Protein AF-A0AAE1TKN5-F1 (afdb_monomer)

pLDDT: mean 77.81, std 14.62, range [31.91, 96.12]

Solvent-accessible surface area (backbone atoms only — not comparable to full-atom values): 13753 Å² total; per-residue (Å²): 112,67,57,74,46,66,54,75,46,75,48,70,55,65,71,73,41,64,46,63,65,45,77,57,72,44,80,48,72,52,78,70,36,68,64,40,66,40,48,36,37,36,41,35,34,39,39,39,41,48,36,58,60,28,44,30,42,31,38,37,42,36,38,40,41,35,54,39,49,24,48,31,39,40,36,43,36,38,37,42,36,35,39,38,40,40,48,33,51,57,28,48,30,45,34,39,36,42,36,39,39,40,41,36,49,53,28,50,34,39,40,36,44,35,38,36,41,38,34,40,38,39,40,46,31,50,52,26,42,33,42,31,40,36,41,36,38,38,40,36,51,41,36,25,47,32,40,39,37,44,35,38,38,41,38,36,39,38,38,39,44,34,47,52,25,44,32,44,32,39,38,42,37,38,39,40,41,34,47,49,31,48,34,39,39,36,43,36,38,40,40,41,36,38,39,40,40,36,40,48,49,24,46,33,44,30,40,36,44,34,38,38,41,37,49,41,34,24,50,32,38,41,36,44,36,36,40,39,53,42,69,46,78,49,64,48,80,70,49,60,55,76,38,78,44,66,52,77,45,78,45,74,54,72,53,82,40,76,47,76,56,72,46,77,48,72,70,82,68,85,73,83,78,83,79,78,81,77,82,81,81,73,92,86,81,133

Nearest PDB structures (foldseek):
  4dn7-assembly1_B  TM=2.245E-01  e=4.021E-01  Methanosarcina mazei Go1
  5awg-assembly1_A  TM=1.982E-01  e=2.305E+00  Escherichia coli K-12
  3lyc-assembly2_C  TM=2.085E-01  e=8.762E+00  Parabacteroides distasonis ATCC 8503

Structure (mmCIF, N/CA/C/O backbone):
data_AF-A0AAE1TKN5-F1
#
_entry.id   AF-A0AAE1TKN5-F1
#
loop_
_atom_site.group_P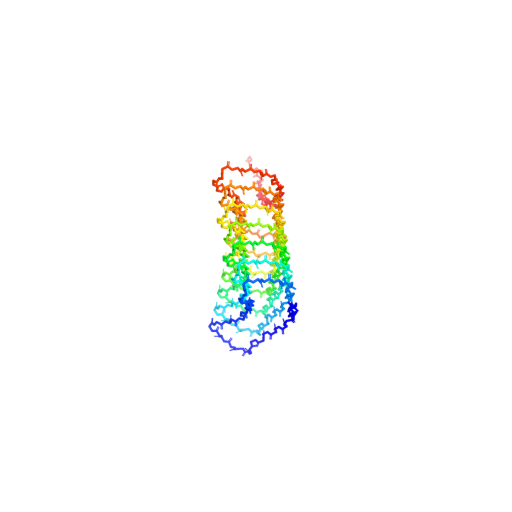DB
_atom_site.id
_atom_site.type_symbol
_atom_site.label_atom_id
_atom_site.label_alt_id
_atom_site.label_comp_id
_atom_site.label_asym_id
_atom_site.label_entity_id
_atom_site.label_seq_id
_atom_site.pdbx_PDB_ins_code
_atom_site.Cartn_x
_atom_site.Cartn_y
_atom_site.Cartn_z
_atom_site.occupancy
_atom_site.B_iso_or_equiv
_atom_site.auth_seq_id
_atom_site.auth_comp_id
_atom_site.auth_asym_id
_atom_site.auth_atom_id
_atom_site.pdbx_PDB_model_num
ATOM 1 N N . MET A 1 1 ? 21.734 -15.531 -7.668 1.00 51.94 1 MET A N 1
ATOM 2 C CA . MET A 1 1 ? 21.272 -16.264 -6.465 1.00 51.94 1 MET A CA 1
ATOM 3 C C . MET A 1 1 ? 19.954 -15.644 -6.029 1.00 51.94 1 MET A C 1
ATOM 5 O O . MET A 1 1 ? 19.894 -14.424 -5.942 1.00 51.94 1 MET A O 1
ATOM 9 N N . THR A 1 2 ? 18.907 -16.445 -5.833 1.00 58.97 2 THR A N 1
ATOM 10 C CA . THR A 1 2 ? 17.555 -15.964 -5.503 1.00 58.97 2 THR A CA 1
ATOM 11 C C . THR A 1 2 ? 17.264 -16.263 -4.036 1.00 58.97 2 THR A C 1
ATOM 13 O O . THR A 1 2 ? 17.016 -17.417 -3.694 1.00 58.97 2 THR A O 1
ATOM 16 N N . PRO A 1 3 ? 17.350 -15.270 -3.142 1.00 70.62 3 PRO A N 1
ATOM 17 C CA . PRO A 1 3 ? 16.982 -15.467 -1.751 1.00 70.62 3 PRO A CA 1
ATOM 18 C C . PRO A 1 3 ? 15.454 -15.526 -1.638 1.00 70.62 3 PRO A C 1
ATOM 20 O O . PRO A 1 3 ? 14.752 -14.622 -2.096 1.00 70.62 3 PRO A O 1
ATOM 23 N N . PHE A 1 4 ? 14.957 -16.600 -1.030 1.00 79.88 4 PHE A N 1
ATOM 24 C CA . PHE A 1 4 ? 13.544 -16.837 -0.743 1.00 79.88 4 PHE A CA 1
ATOM 25 C C . PHE A 1 4 ? 13.356 -16.836 0.777 1.00 79.88 4 PHE A C 1
ATOM 27 O O . PHE A 1 4 ? 13.974 -17.647 1.467 1.00 79.88 4 PHE A O 1
ATOM 34 N N . LEU A 1 5 ? 12.551 -15.915 1.317 1.00 79.44 5 LEU A N 1
ATOM 35 C CA . LEU A 1 5 ? 12.300 -15.812 2.760 1.00 79.44 5 LEU A CA 1
ATOM 36 C C . LEU A 1 5 ? 10.814 -15.590 3.047 1.00 79.44 5 LEU A C 1
ATOM 38 O O . LEU A 1 5 ? 10.224 -14.587 2.651 1.00 79.44 5 LEU A O 1
ATOM 42 N N . THR A 1 6 ? 10.226 -16.484 3.835 1.00 81.06 6 THR A N 1
ATOM 43 C CA . THR A 1 6 ? 8.814 -16.416 4.243 1.00 81.06 6 THR A CA 1
ATOM 44 C C . THR A 1 6 ? 8.669 -16.511 5.767 1.00 81.06 6 THR A C 1
ATOM 46 O O . THR A 1 6 ? 7.980 -17.404 6.268 1.00 81.06 6 THR A O 1
ATOM 49 N N . PRO A 1 7 ? 9.364 -15.671 6.558 1.00 78.19 7 PRO A N 1
ATOM 50 C CA . PRO A 1 7 ? 9.341 -15.832 8.001 1.00 78.19 7 PRO A CA 1
ATOM 51 C C . PRO A 1 7 ? 7.960 -15.477 8.550 1.00 78.19 7 PRO A C 1
ATOM 53 O O . PRO A 1 7 ? 7.383 -14.442 8.218 1.00 78.19 7 PRO A O 1
ATOM 56 N N . HIS A 1 8 ? 7.437 -16.344 9.413 1.00 77.25 8 HIS A N 1
ATOM 57 C CA . HIS A 1 8 ? 6.171 -16.129 10.096 1.00 77.25 8 HIS A CA 1
ATOM 58 C C . HIS A 1 8 ? 6.438 -15.828 11.571 1.00 77.25 8 HIS A C 1
ATOM 60 O O . HIS A 1 8 ? 6.833 -16.700 12.344 1.00 77.25 8 HIS A O 1
ATOM 66 N N . HIS A 1 9 ? 6.205 -14.587 11.979 1.00 72.62 9 HIS A N 1
ATOM 67 C CA . HIS A 1 9 ? 6.368 -14.151 13.358 1.00 72.62 9 HIS A CA 1
ATOM 68 C C . HIS A 1 9 ? 5.001 -13.929 13.991 1.00 72.62 9 HIS A C 1
ATOM 70 O O . HIS A 1 9 ? 4.246 -13.045 13.591 1.00 72.62 9 HIS A O 1
ATOM 76 N N . THR A 1 10 ? 4.689 -14.712 15.021 1.00 74.00 10 THR A N 1
ATOM 77 C CA . THR A 1 10 ? 3.555 -14.428 15.904 1.00 74.00 10 THR A CA 1
ATOM 78 C C . THR A 1 10 ? 4.086 -13.900 17.219 1.00 74.00 10 THR A C 1
ATOM 80 O O . THR A 1 10 ? 4.818 -14.596 17.919 1.00 74.00 10 THR A O 1
ATOM 83 N N . TYR A 1 11 ? 3.730 -12.665 17.553 1.00 68.31 11 TYR A N 1
ATOM 84 C CA . TYR A 1 11 ? 4.076 -12.082 18.838 1.00 68.31 11 TYR A CA 1
ATOM 85 C C . TYR A 1 11 ? 2.867 -12.137 19.765 1.00 68.31 11 TYR A C 1
ATOM 87 O O . TYR A 1 11 ? 1.839 -11.510 19.497 1.00 68.31 11 TYR A O 1
ATOM 95 N N . ASN A 1 12 ? 3.024 -12.871 20.864 1.00 69.75 12 ASN A N 1
ATOM 96 C CA . ASN A 1 12 ? 2.055 -12.954 21.945 1.00 69.75 12 ASN A CA 1
ATOM 97 C C . ASN A 1 12 ? 2.631 -12.206 23.152 1.00 69.75 12 ASN A C 1
ATOM 99 O O . ASN A 1 12 ? 3.625 -12.641 23.734 1.00 69.75 12 ASN A O 1
ATOM 103 N N . THR A 1 13 ? 2.034 -11.080 23.544 1.00 62.81 13 THR A N 1
ATOM 104 C CA . THR A 1 13 ? 2.409 -10.445 24.815 1.00 62.81 13 THR A CA 1
ATOM 105 C C . THR A 1 13 ? 1.966 -11.332 25.986 1.00 62.81 13 THR A C 1
ATOM 107 O O . THR A 1 13 ? 0.899 -11.946 25.912 1.00 62.81 13 THR A O 1
ATOM 110 N N . PRO A 1 14 ? 2.715 -11.386 27.100 1.00 61.97 14 PRO A N 1
ATOM 111 C CA . PRO A 1 14 ? 2.233 -12.030 28.316 1.00 61.97 14 PRO A CA 1
ATOM 112 C C . PRO A 1 14 ? 1.056 -11.246 28.911 1.00 61.97 14 PRO A C 1
ATOM 114 O O . PRO A 1 14 ? 1.014 -10.010 28.848 1.00 61.97 14 PRO A O 1
ATOM 117 N N . LYS A 1 15 ? 0.088 -11.957 29.497 1.00 63.12 15 LYS A N 1
ATOM 118 C CA . LYS A 1 15 ? -1.103 -11.354 30.117 1.00 63.12 15 LYS A CA 1
ATOM 119 C C . LYS A 1 15 ? -0.695 -10.360 31.212 1.00 63.12 15 LYS A C 1
ATOM 121 O O . LYS A 1 15 ? 0.258 -10.606 31.942 1.00 63.12 15 LYS A O 1
ATOM 126 N N . ASN A 1 16 ? -1.432 -9.253 31.337 1.00 62.62 16 ASN A N 1
ATOM 127 C CA . ASN A 1 16 ? -1.215 -8.208 32.351 1.00 62.62 16 ASN A CA 1
ATOM 128 C C . ASN A 1 16 ? 0.146 -7.490 32.277 1.00 62.62 16 ASN A C 1
ATOM 130 O O . ASN A 1 16 ? 0.571 -6.864 33.245 1.00 62.62 16 ASN A O 1
ATOM 134 N N . THR A 1 17 ? 0.828 -7.533 31.133 1.00 64.81 17 THR A N 1
ATOM 135 C CA . THR A 1 17 ? 2.015 -6.702 30.907 1.00 64.81 17 THR A CA 1
ATOM 136 C C . THR A 1 17 ? 1.618 -5.348 30.324 1.00 64.81 17 THR A C 1
ATOM 138 O O . THR A 1 17 ? 0.713 -5.259 29.496 1.00 64.81 17 THR A O 1
ATOM 141 N N . ASN A 1 18 ? 2.314 -4.286 30.737 1.00 70.88 18 ASN A N 1
ATOM 142 C CA . ASN A 1 18 ? 2.185 -2.938 30.171 1.00 70.88 18 ASN A CA 1
ATOM 143 C C . ASN A 1 18 ? 3.527 -2.486 29.573 1.00 70.88 18 ASN A C 1
ATOM 145 O O . ASN A 1 18 ? 4.152 -1.553 30.089 1.00 70.88 18 ASN A O 1
ATOM 149 N N . PRO A 1 19 ? 4.020 -3.156 28.513 1.00 72.19 19 PRO A N 1
ATOM 150 C CA . PRO A 1 19 ? 5.281 -2.772 27.900 1.00 72.19 19 PRO A CA 1
ATOM 151 C C . PRO A 1 19 ? 5.173 -1.350 27.348 1.00 72.19 19 PRO A C 1
ATOM 153 O O . PRO A 1 19 ? 4.195 -0.986 26.702 1.00 72.19 19 PRO A O 1
ATOM 156 N N . LYS A 1 20 ? 6.183 -0.508 27.575 1.00 81.81 20 LYS A N 1
ATOM 157 C CA . LYS A 1 20 ? 6.176 0.844 26.992 1.00 81.81 20 LYS A CA 1
ATOM 158 C C . LYS A 1 20 ? 6.191 0.772 25.458 1.00 81.81 20 LYS A C 1
ATOM 160 O O . LYS A 1 20 ? 5.461 1.520 24.811 1.00 81.81 20 LYS A O 1
ATOM 165 N N . HIS A 1 21 ? 6.965 -0.153 24.896 1.00 81.12 21 HIS A N 1
ATOM 166 C CA . HIS A 1 21 ? 7.155 -0.311 23.458 1.00 81.12 21 HIS A CA 1
ATOM 167 C C . HIS A 1 21 ? 7.130 -1.779 23.069 1.00 81.12 21 HIS A C 1
ATOM 169 O O . HIS A 1 21 ? 7.599 -2.635 23.816 1.00 81.12 21 HIS A O 1
ATOM 175 N N . ILE A 1 22 ? 6.617 -2.038 21.877 1.00 78.62 22 ILE A N 1
ATOM 176 C CA . ILE A 1 22 ? 6.673 -3.334 21.219 1.00 78.62 22 ILE A CA 1
ATOM 177 C C . ILE A 1 22 ? 7.168 -3.072 19.811 1.00 78.62 22 ILE A C 1
ATOM 179 O O . ILE A 1 22 ? 6.518 -2.347 19.061 1.00 78.62 22 ILE A O 1
ATOM 183 N N . ASN A 1 23 ? 8.317 -3.645 19.474 1.00 83.00 23 ASN A N 1
ATOM 184 C CA . ASN A 1 23 ? 8.978 -3.432 18.198 1.00 83.00 23 ASN A CA 1
ATOM 185 C C . ASN A 1 23 ? 9.255 -4.789 17.549 1.00 83.00 23 ASN A C 1
ATOM 187 O O . ASN A 1 23 ? 9.955 -5.610 18.137 1.00 83.00 23 ASN A O 1
ATOM 191 N N . THR A 1 24 ? 8.730 -5.013 16.348 1.00 81.62 24 THR A N 1
ATOM 192 C CA . THR A 1 24 ? 9.017 -6.217 15.549 1.00 81.62 24 THR A CA 1
ATOM 193 C C . THR A 1 24 ? 9.392 -5.803 14.124 1.00 81.62 24 THR A C 1
ATOM 195 O O . THR A 1 24 ? 8.557 -5.900 13.220 1.00 81.62 24 THR A O 1
ATOM 198 N N . PRO A 1 25 ? 10.597 -5.238 13.928 1.00 84.81 25 PRO A N 1
ATOM 199 C CA . PRO A 1 25 ? 11.065 -4.836 12.612 1.00 84.81 25 PRO A CA 1
ATOM 200 C C . PRO A 1 25 ? 11.402 -6.054 11.748 1.00 84.81 25 PRO A C 1
ATOM 202 O O . PRO A 1 25 ? 11.939 -7.043 12.244 1.00 84.81 25 PRO A O 1
ATOM 205 N N . PHE A 1 26 ? 11.147 -5.941 10.450 1.00 86.62 26 PHE A N 1
ATOM 206 C CA . PHE A 1 26 ? 11.745 -6.792 9.432 1.00 86.62 26 PHE A CA 1
ATOM 207 C C . PHE A 1 26 ? 12.692 -5.941 8.588 1.0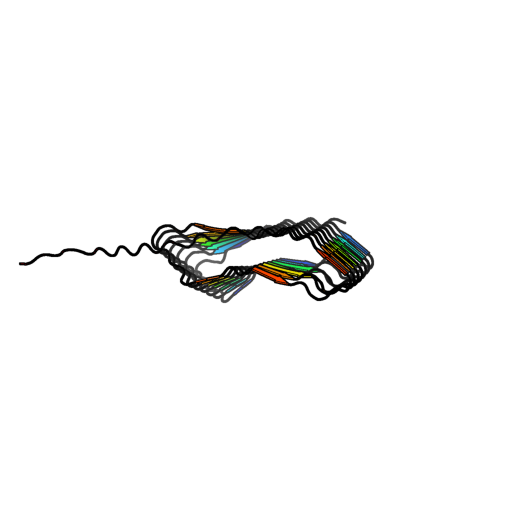0 86.62 26 PHE A C 1
ATOM 209 O O . PHE A 1 26 ? 12.278 -4.916 8.046 1.00 86.62 26 PHE A O 1
ATOM 216 N N . LEU A 1 27 ? 13.954 -6.356 8.496 1.00 88.69 27 LEU A N 1
ATOM 217 C CA . LEU A 1 27 ? 14.977 -5.701 7.689 1.00 88.69 27 LEU A CA 1
ATOM 218 C C . LEU A 1 27 ? 15.592 -6.723 6.743 1.00 88.69 27 LEU A C 1
ATOM 220 O O . LEU A 1 27 ? 16.063 -7.770 7.185 1.00 88.69 27 LEU A O 1
ATOM 224 N N . TYR A 1 28 ? 15.632 -6.382 5.462 1.00 85.94 28 TYR A N 1
ATOM 225 C CA . TYR A 1 28 ? 16.376 -7.137 4.474 1.00 85.94 28 TYR A CA 1
ATOM 226 C C . TYR A 1 28 ? 17.256 -6.209 3.641 1.00 85.94 28 TYR A C 1
ATOM 228 O O . TYR A 1 28 ? 16.769 -5.280 2.994 1.00 85.94 28 TYR A O 1
ATOM 236 N N . THR A 1 29 ? 18.556 -6.486 3.652 1.00 82.69 29 THR A N 1
ATOM 237 C CA . THR A 1 29 ? 19.558 -5.793 2.847 1.00 82.69 29 THR A CA 1
ATOM 238 C C . THR A 1 29 ? 20.298 -6.808 1.992 1.00 82.69 29 THR A C 1
ATOM 240 O O . THR A 1 29 ? 20.739 -7.858 2.460 1.00 82.69 29 THR A O 1
ATOM 243 N N . THR A 1 30 ? 20.422 -6.514 0.706 1.00 78.44 30 THR A N 1
ATOM 244 C CA . THR A 1 30 ? 21.228 -7.330 -0.206 1.00 78.44 30 THR A CA 1
ATOM 245 C C . THR A 1 30 ? 22.695 -6.900 -0.154 1.00 78.44 30 THR A C 1
ATOM 247 O O . THR A 1 30 ? 22.961 -5.703 -0.025 1.00 78.44 30 THR A O 1
ATOM 250 N N . PRO A 1 31 ? 23.652 -7.828 -0.307 1.00 74.06 31 PRO A N 1
ATOM 251 C CA . PRO A 1 31 ? 25.073 -7.499 -0.303 1.00 74.06 31 PRO A CA 1
ATOM 252 C C . PRO A 1 31 ? 25.480 -6.641 -1.509 1.00 74.06 31 PRO A C 1
ATOM 254 O O . PRO A 1 31 ? 24.993 -6.834 -2.625 1.00 74.06 31 PRO A O 1
ATOM 257 N N . THR A 1 32 ? 26.405 -5.712 -1.268 1.00 77.19 32 THR A N 1
ATOM 258 C CA . THR A 1 32 ? 27.035 -4.843 -2.271 1.00 77.19 32 THR A CA 1
ATOM 259 C C . THR A 1 32 ? 27.859 -5.664 -3.262 1.00 77.19 32 THR A C 1
ATOM 261 O O . THR A 1 32 ? 28.642 -6.522 -2.863 1.00 77.19 32 THR A O 1
ATOM 264 N N . SER A 1 33 ? 27.709 -5.380 -4.554 1.00 78.56 33 SER A N 1
ATOM 265 C CA . SER A 1 33 ? 28.493 -5.986 -5.636 1.00 78.56 33 SER A CA 1
ATOM 266 C C . SER A 1 33 ? 28.648 -4.969 -6.770 1.00 78.56 33 SER A C 1
ATOM 268 O O . SER A 1 33 ? 27.720 -4.192 -6.982 1.00 78.56 33 SER A O 1
ATOM 270 N N . PRO A 1 34 ? 29.750 -4.957 -7.544 1.00 78.06 34 PRO A N 1
ATOM 271 C CA . PRO A 1 34 ? 29.880 -4.099 -8.728 1.00 78.06 34 PRO A CA 1
ATOM 272 C C . PRO A 1 34 ? 28.770 -4.332 -9.760 1.00 78.06 34 PRO A C 1
ATOM 274 O O . PRO A 1 34 ? 28.318 -3.388 -10.407 1.00 78.06 34 PRO A O 1
ATOM 277 N N . HIS A 1 35 ? 28.290 -5.575 -9.843 1.00 83.88 35 HIS A N 1
ATOM 278 C CA . HIS A 1 35 ? 27.133 -5.962 -10.637 1.00 83.88 35 HIS A CA 1
ATOM 279 C C . HIS A 1 35 ? 26.193 -6.809 -9.788 1.00 83.88 35 HIS A C 1
ATOM 281 O O . HIS A 1 35 ? 26.585 -7.855 -9.258 1.00 83.88 35 HIS A O 1
ATOM 287 N N . THR A 1 36 ? 24.946 -6.375 -9.672 1.00 83.25 36 THR A N 1
ATOM 288 C CA . THR A 1 36 ? 23.925 -7.101 -8.924 1.00 83.25 36 THR A CA 1
ATOM 289 C C . THR A 1 36 ? 22.860 -7.612 -9.874 1.00 83.25 36 THR A C 1
ATOM 291 O O . THR A 1 36 ? 22.166 -6.832 -10.516 1.00 83.25 36 THR A O 1
ATOM 294 N N . TYR A 1 37 ? 22.686 -8.932 -9.878 1.00 86.50 37 TYR A N 1
ATOM 295 C CA . TYR A 1 37 ? 21.591 -9.623 -10.549 1.00 86.50 37 TYR A CA 1
ATOM 296 C C . TYR A 1 37 ? 20.824 -10.432 -9.507 1.00 86.50 37 TYR A C 1
ATOM 298 O O . TYR A 1 37 ? 21.365 -11.392 -8.943 1.00 86.50 37 TYR A O 1
ATOM 306 N N . MET A 1 38 ? 19.592 -10.030 -9.189 1.00 83.25 38 MET A N 1
ATOM 307 C CA . MET A 1 38 ? 18.844 -10.684 -8.112 1.00 83.25 38 MET A CA 1
ATOM 308 C C . MET A 1 38 ? 17.328 -10.604 -8.277 1.00 83.25 38 MET A C 1
ATOM 310 O O . MET A 1 38 ? 16.770 -9.572 -8.633 1.00 83.25 38 MET A O 1
ATOM 314 N N . THR A 1 39 ? 16.647 -11.682 -7.908 1.00 87.56 39 THR A N 1
ATOM 315 C CA . THR A 1 39 ? 15.184 -11.795 -7.946 1.00 87.56 39 THR A CA 1
ATOM 316 C C . THR A 1 39 ? 14.633 -12.195 -6.571 1.00 87.56 39 THR A C 1
ATOM 318 O O . THR A 1 39 ? 14.086 -13.280 -6.408 1.00 87.56 39 THR A O 1
ATOM 321 N N . PRO A 1 40 ? 14.852 -11.383 -5.521 1.00 86.38 40 PRO A N 1
ATOM 322 C CA . PRO A 1 40 ? 14.535 -11.783 -4.154 1.00 86.38 40 PRO A CA 1
ATOM 323 C C . PRO A 1 40 ? 13.025 -11.921 -3.960 1.00 86.38 40 PRO A C 1
ATOM 325 O O . PRO A 1 40 ? 12.263 -11.074 -4.421 1.00 86.38 40 PRO A O 1
ATOM 328 N N . PHE A 1 41 ? 12.611 -12.955 -3.234 1.00 88.88 41 PHE A N 1
ATOM 329 C CA . PHE A 1 41 ? 11.209 -13.244 -2.944 1.00 88.88 41 PHE A CA 1
ATOM 330 C C . PHE A 1 41 ? 10.993 -13.244 -1.430 1.00 88.88 41 PHE A C 1
ATOM 332 O O . PHE A 1 41 ? 11.483 -14.139 -0.736 1.00 88.88 41 PHE A O 1
ATOM 339 N N . LEU A 1 42 ? 10.297 -12.231 -0.904 1.00 86.88 42 LEU A N 1
ATOM 340 C CA . LEU A 1 42 ? 10.070 -12.069 0.535 1.00 86.88 42 LEU A CA 1
ATOM 341 C C . LEU A 1 42 ? 8.579 -11.948 0.854 1.00 86.88 42 LEU A C 1
ATOM 343 O O . LEU A 1 42 ? 7.914 -11.012 0.411 1.00 86.88 42 LEU A O 1
ATOM 347 N N . THR A 1 43 ? 8.066 -12.832 1.706 1.00 88.56 43 THR A N 1
ATOM 348 C CA . THR A 1 43 ? 6.657 -12.803 2.141 1.00 88.56 43 THR A CA 1
ATOM 349 C C . THR A 1 43 ? 6.549 -12.921 3.663 1.00 88.56 43 THR A C 1
ATOM 351 O O . THR A 1 43 ? 5.931 -13.862 4.175 1.00 88.56 43 THR A O 1
ATOM 354 N N . PRO A 1 44 ? 7.202 -12.037 4.442 1.00 84.81 44 PRO A N 1
ATOM 355 C CA . PRO A 1 44 ? 7.138 -12.156 5.885 1.00 84.81 44 PRO A CA 1
ATOM 356 C C . PRO A 1 44 ? 5.718 -11.887 6.370 1.00 84.81 44 PRO A C 1
ATOM 358 O O . PRO A 1 44 ? 5.048 -10.952 5.926 1.00 84.81 44 PRO A O 1
ATOM 361 N N . HIS A 1 45 ? 5.271 -12.706 7.309 1.00 83.50 45 HIS A N 1
ATOM 362 C CA . HIS A 1 45 ? 3.964 -12.569 7.919 1.00 83.50 45 HIS A CA 1
ATOM 363 C C . HIS A 1 45 ? 4.136 -12.276 9.404 1.00 83.50 45 HIS A C 1
ATOM 365 O O . HIS A 1 45 ? 4.733 -13.057 10.144 1.00 83.50 45 HIS A O 1
ATOM 371 N N . HIS A 1 46 ? 3.603 -11.146 9.850 1.00 78.56 46 HIS A N 1
ATOM 372 C CA . HIS A 1 46 ? 3.634 -10.739 11.244 1.00 78.56 46 HIS A CA 1
ATOM 373 C C . HIS A 1 46 ? 2.216 -10.683 11.793 1.00 78.56 46 HIS A C 1
ATOM 375 O O . HIS A 1 46 ? 1.415 -9.832 11.404 1.00 78.56 46 HIS A O 1
ATOM 381 N N . THR A 1 47 ? 1.929 -11.558 12.750 1.00 79.38 47 THR A N 1
ATOM 382 C CA . THR A 1 47 ? 0.695 -11.511 13.531 1.00 79.38 47 THR A CA 1
ATOM 383 C C . THR A 1 47 ? 1.015 -10.996 14.916 1.00 79.38 47 THR A C 1
ATOM 385 O O . THR A 1 47 ? 1.822 -11.575 15.645 1.00 79.38 47 THR A O 1
ATOM 388 N N . TYR A 1 48 ? 0.353 -9.917 15.305 1.00 73.06 48 TYR A N 1
ATOM 389 C CA . TYR A 1 48 ? 0.421 -9.421 16.664 1.00 73.06 48 TYR A CA 1
ATOM 390 C C . TYR A 1 48 ? -0.870 -9.750 17.401 1.00 73.06 48 TYR A C 1
ATOM 392 O O . TYR A 1 48 ? -1.934 -9.236 17.048 1.00 73.06 48 TYR A O 1
ATOM 400 N N . ASN A 1 49 ? -0.751 -10.565 18.448 1.00 72.94 49 ASN A N 1
ATOM 401 C CA . ASN A 1 49 ? -1.845 -10.891 19.347 1.00 72.94 49 ASN A CA 1
ATOM 402 C C . ASN A 1 49 ? -1.553 -10.284 20.716 1.00 72.94 49 ASN A C 1
ATOM 404 O O . ASN A 1 49 ? -0.594 -10.650 21.400 1.00 72.94 49 ASN A O 1
ATOM 408 N N . THR A 1 50 ? -2.410 -9.361 21.140 1.00 63.97 50 THR A N 1
ATOM 409 C CA . THR A 1 50 ? -2.374 -8.874 22.521 1.00 63.97 50 THR A CA 1
ATOM 410 C C . THR A 1 50 ? -3.277 -9.719 23.408 1.00 63.97 50 THR A C 1
ATOM 412 O O . THR A 1 50 ? -4.375 -10.076 22.984 1.00 63.97 50 THR A O 1
ATOM 415 N N . PRO A 1 51 ? -2.882 -10.028 24.653 1.00 63.00 51 PRO A N 1
ATOM 416 C CA . PRO A 1 51 ? -3.792 -10.551 25.652 1.00 63.00 51 PRO A CA 1
ATOM 417 C C . PRO A 1 51 ? -4.602 -9.405 26.266 1.00 63.00 51 PRO A C 1
ATOM 419 O O . PRO A 1 51 ? -4.202 -8.235 26.271 1.00 63.00 51 PRO A O 1
ATOM 422 N N . LYS A 1 52 ? -5.788 -9.750 26.770 1.00 64.25 52 LYS A N 1
ATOM 423 C CA . LYS A 1 52 ? -6.712 -8.805 27.407 1.00 64.25 52 LYS A CA 1
ATOM 424 C C . LYS A 1 52 ? -5.983 -7.981 28.481 1.00 64.25 52 LYS A C 1
ATOM 426 O O . LYS A 1 52 ? -5.214 -8.542 29.258 1.00 64.25 52 LYS A O 1
ATOM 431 N N . ASN A 1 53 ? -6.290 -6.684 28.554 1.00 64.06 53 ASN A N 1
ATOM 432 C CA . ASN A 1 53 ? -5.746 -5.726 29.530 1.00 64.06 53 ASN A CA 1
ATOM 433 C C . ASN A 1 53 ? -4.249 -5.380 29.384 1.00 64.06 53 ASN A C 1
ATOM 435 O O . ASN A 1 53 ? -3.665 -4.829 30.314 1.00 64.06 53 ASN A O 1
ATOM 439 N N . THR A 1 54 ? -3.626 -5.640 28.234 1.00 65.25 54 THR A N 1
ATOM 440 C CA . THR A 1 54 ? -2.297 -5.093 27.918 1.00 65.25 54 THR A CA 1
ATOM 441 C C . THR A 1 54 ? -2.441 -3.741 27.228 1.00 65.25 54 THR A C 1
ATOM 443 O O . THR A 1 54 ? -3.162 -3.635 26.238 1.00 65.25 54 THR A O 1
ATOM 446 N N . ASN A 1 55 ? -1.760 -2.709 27.741 1.00 70.62 55 ASN A N 1
ATOM 447 C CA . ASN A 1 55 ? -1.805 -1.341 27.206 1.00 70.62 55 ASN A CA 1
ATOM 448 C C . ASN A 1 55 ? -0.409 -0.852 26.792 1.00 70.62 55 ASN A C 1
ATOM 450 O O . ASN A 1 55 ? 0.195 -0.033 27.495 1.00 70.62 55 ASN A O 1
ATOM 454 N N . PRO A 1 56 ? 0.130 -1.331 25.658 1.00 74.50 56 PRO A N 1
ATOM 455 C CA . PRO A 1 56 ? 1.411 -0.848 25.184 1.00 74.50 56 PRO A CA 1
ATOM 456 C C . PRO A 1 56 ? 1.309 0.619 24.782 1.00 74.50 56 PRO A C 1
ATOM 458 O O . PRO A 1 56 ? 0.353 1.004 24.119 1.00 74.50 56 PRO A O 1
ATOM 461 N N . LYS A 1 57 ? 2.278 1.473 25.131 1.00 82.31 57 LYS A N 1
ATOM 462 C CA . LYS A 1 57 ? 2.208 2.869 24.653 1.00 82.31 57 LYS A CA 1
ATOM 463 C C . LYS A 1 57 ? 2.421 2.923 23.137 1.00 82.31 57 LYS A C 1
ATOM 465 O O . LYS A 1 57 ? 1.706 3.662 22.461 1.00 82.31 57 LYS A O 1
ATOM 470 N N . HIS A 1 58 ? 3.352 2.126 22.615 1.00 82.69 58 HIS A N 1
ATOM 471 C CA . HIS A 1 58 ? 3.710 2.114 21.198 1.00 82.69 58 HIS A CA 1
ATOM 472 C C . HIS A 1 58 ? 3.867 0.695 20.669 1.00 82.69 58 HIS A C 1
ATOM 474 O O . HIS A 1 58 ? 4.451 -0.159 21.338 1.00 82.69 58 HIS A O 1
ATOM 480 N N . ILE A 1 59 ? 3.397 0.484 19.447 1.00 81.88 59 ILE A N 1
ATOM 481 C CA . ILE A 1 59 ? 3.594 -0.747 18.688 1.00 81.88 59 ILE A CA 1
ATOM 482 C C . ILE A 1 59 ? 4.157 -0.352 17.332 1.00 81.88 59 ILE A C 1
ATOM 484 O O . ILE A 1 59 ? 3.512 0.405 16.610 1.00 81.88 59 ILE A O 1
ATOM 488 N N . ASN A 1 60 ? 5.350 -0.840 17.004 1.00 85.38 60 ASN A N 1
ATOM 489 C CA . ASN A 1 60 ? 6.038 -0.533 15.759 1.00 85.38 60 ASN A CA 1
ATOM 490 C C . ASN A 1 60 ? 6.432 -1.827 15.039 1.00 85.38 60 ASN A C 1
ATOM 492 O O . ASN A 1 60 ? 7.221 -2.614 15.560 1.00 85.38 60 ASN A O 1
ATOM 496 N N . THR A 1 61 ? 5.924 -2.041 13.829 1.00 84.75 61 THR A N 1
ATOM 497 C CA . THR A 1 61 ? 6.278 -3.217 13.014 1.00 84.75 61 THR A CA 1
ATOM 498 C C . THR A 1 61 ? 6.724 -2.774 11.617 1.00 84.75 61 THR A C 1
ATOM 500 O O . THR A 1 61 ? 5.979 -2.948 10.652 1.00 84.75 61 THR A O 1
ATOM 503 N N . PRO A 1 62 ? 7.881 -2.096 11.501 1.00 88.50 62 PRO A N 1
ATOM 504 C CA . PRO A 1 62 ? 8.369 -1.620 10.216 1.00 88.50 62 PRO A CA 1
ATOM 505 C C . PRO A 1 62 ? 8.833 -2.787 9.338 1.00 88.50 62 PRO A C 1
ATOM 507 O O . PRO A 1 62 ? 9.468 -3.718 9.832 1.00 88.50 62 PRO A O 1
ATOM 510 N N . PHE A 1 63 ? 8.570 -2.695 8.040 1.00 90.69 63 PHE A N 1
ATOM 511 C CA . PHE A 1 63 ? 9.227 -3.499 7.016 1.00 90.69 63 PHE A CA 1
ATOM 512 C C . PHE A 1 63 ? 10.176 -2.591 6.233 1.00 90.69 63 PHE A C 1
ATOM 514 O O . PHE A 1 63 ? 9.744 -1.573 5.692 1.00 90.69 63 PHE A O 1
ATOM 521 N N . LEU A 1 64 ? 11.456 -2.954 6.181 1.00 91.62 64 LEU A N 1
ATOM 522 C CA . LEU A 1 64 ? 12.486 -2.244 5.434 1.00 91.62 64 LEU A CA 1
ATOM 523 C C . LEU A 1 64 ? 13.194 -3.204 4.480 1.00 91.62 64 LEU A C 1
ATOM 525 O O . LEU A 1 64 ? 13.759 -4.215 4.898 1.00 91.62 64 LEU A O 1
ATOM 529 N N . TYR A 1 65 ? 13.184 -2.847 3.202 1.00 89.62 65 TYR A N 1
ATOM 530 C CA . TYR A 1 65 ? 13.966 -3.497 2.169 1.00 89.62 65 TYR A CA 1
ATOM 531 C C . TYR A 1 65 ? 14.881 -2.479 1.487 1.00 89.62 65 TYR A C 1
ATOM 533 O O . TYR A 1 65 ? 14.402 -1.474 0.957 1.00 89.62 65 TYR A O 1
ATOM 541 N N . THR A 1 66 ? 16.179 -2.777 1.460 1.00 87.88 66 THR A N 1
ATOM 542 C CA . THR A 1 66 ? 17.184 -1.952 0.781 1.00 87.88 66 THR A CA 1
ATOM 543 C C . THR A 1 66 ? 17.941 -2.803 -0.235 1.00 87.88 66 THR A C 1
ATOM 545 O O . THR A 1 66 ? 18.536 -3.823 0.128 1.00 87.88 66 THR A O 1
ATOM 548 N N . THR A 1 67 ? 17.927 -2.398 -1.507 1.00 82.38 67 THR A N 1
ATOM 549 C CA . THR A 1 67 ? 18.773 -3.025 -2.541 1.00 82.38 67 THR A CA 1
ATOM 550 C C . THR A 1 67 ? 20.248 -2.643 -2.324 1.00 82.38 67 THR A C 1
ATOM 552 O O . THR A 1 67 ? 20.547 -1.762 -1.513 1.00 82.38 67 THR A O 1
ATOM 555 N N . PRO A 1 68 ? 21.211 -3.254 -3.032 1.00 76.44 68 PRO A N 1
ATOM 556 C CA . PRO A 1 68 ? 22.609 -2.955 -2.804 1.00 76.44 68 PRO A CA 1
ATOM 557 C C . PRO A 1 68 ? 23.016 -1.711 -3.581 1.00 76.44 68 PRO A C 1
ATOM 559 O O . PRO A 1 68 ? 22.441 -1.389 -4.621 1.00 76.44 68 PRO A O 1
ATOM 562 N N . THR A 1 69 ? 24.073 -1.056 -3.115 1.00 80.62 69 THR A N 1
ATOM 563 C CA . THR A 1 69 ? 24.828 -0.132 -3.962 1.00 80.62 69 THR A CA 1
ATOM 564 C C . THR A 1 69 ? 25.606 -0.961 -4.980 1.00 80.62 69 THR A C 1
ATOM 566 O O . THR A 1 69 ? 26.261 -1.940 -4.623 1.00 80.62 69 THR A O 1
ATOM 569 N N . SER A 1 70 ? 25.517 -0.606 -6.257 1.00 83.31 70 SER A N 1
ATOM 570 C CA . SER A 1 70 ? 26.170 -1.340 -7.342 1.00 83.31 70 SER A CA 1
ATOM 571 C C . SER A 1 70 ? 26.437 -0.415 -8.520 1.00 83.31 70 SER A C 1
ATOM 573 O O . SER A 1 70 ? 25.760 0.600 -8.665 1.00 83.31 70 SER A O 1
ATOM 575 N N . HIS A 1 71 ? 27.382 -0.748 -9.395 1.00 84.19 71 HIS A N 1
ATOM 576 C CA . HIS A 1 71 ? 27.543 0.004 -10.639 1.00 84.19 71 HIS A CA 1
ATOM 577 C C . HIS A 1 71 ? 26.408 -0.317 -11.619 1.00 84.19 71 HIS A C 1
ATOM 579 O O . HIS A 1 71 ? 25.856 0.595 -12.235 1.00 84.19 71 HIS A O 1
ATOM 585 N N . HIS A 1 72 ? 25.990 -1.587 -11.667 1.00 87.94 72 HIS A N 1
ATOM 586 C CA . HIS A 1 72 ? 24.831 -2.039 -12.433 1.00 87.94 72 HIS A CA 1
ATOM 587 C C . HIS A 1 72 ? 23.877 -2.878 -11.583 1.00 87.94 72 HIS A C 1
ATOM 589 O O . HIS A 1 72 ? 24.264 -3.919 -11.047 1.00 87.94 72 HIS A O 1
ATOM 595 N N . ILE A 1 73 ? 22.611 -2.473 -11.533 1.00 87.81 73 ILE A N 1
ATOM 596 C CA . ILE A 1 73 ? 21.548 -3.200 -10.835 1.00 87.81 73 ILE A CA 1
ATOM 597 C C . ILE A 1 73 ? 20.561 -3.759 -11.854 1.00 87.81 73 ILE A C 1
ATOM 599 O O . ILE A 1 73 ? 19.943 -3.008 -12.604 1.00 87.81 73 ILE A O 1
ATOM 603 N N . TYR A 1 74 ? 20.361 -5.072 -11.808 1.00 89.75 74 TYR A N 1
ATOM 604 C CA . TYR A 1 74 ? 19.304 -5.788 -12.512 1.00 89.75 74 TYR A CA 1
AT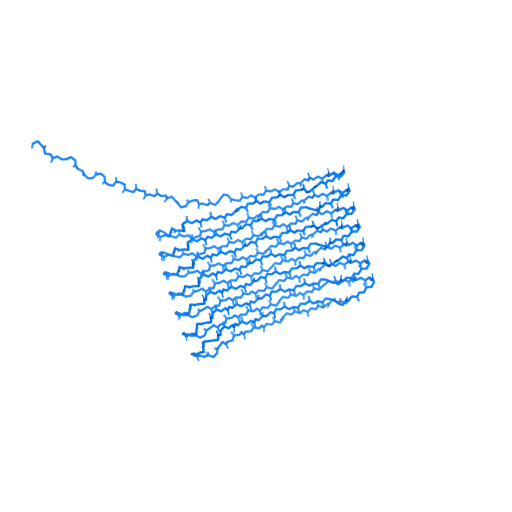OM 605 C C . TYR A 1 74 ? 18.507 -6.589 -11.487 1.00 89.75 74 TYR A C 1
ATOM 607 O O . TYR A 1 74 ? 18.970 -7.620 -10.987 1.00 89.75 74 TYR A O 1
ATOM 615 N N . MET A 1 75 ? 17.328 -6.095 -11.106 1.00 87.62 75 MET A N 1
ATOM 616 C CA . MET A 1 75 ? 16.567 -6.714 -10.020 1.00 87.62 75 MET A CA 1
ATOM 617 C C . MET A 1 75 ? 15.066 -6.790 -10.262 1.00 87.62 75 MET A C 1
ATOM 619 O O . MET A 1 75 ? 14.424 -5.820 -10.651 1.00 87.62 75 MET A O 1
ATOM 623 N N . THR A 1 76 ? 14.482 -7.931 -9.907 1.00 91.19 76 THR A N 1
ATOM 624 C CA . THR A 1 76 ? 13.028 -8.151 -9.961 1.00 91.19 76 THR A CA 1
ATOM 625 C C . THR A 1 76 ? 12.526 -8.648 -8.597 1.00 91.19 76 THR A C 1
ATOM 627 O O . THR A 1 76 ? 12.203 -9.826 -8.432 1.00 91.19 76 THR A O 1
ATOM 630 N N . PRO A 1 77 ? 12.562 -7.799 -7.555 1.00 90.06 77 PRO A N 1
ATOM 631 C CA . PRO A 1 77 ? 12.157 -8.201 -6.215 1.00 90.06 77 PRO A CA 1
ATOM 632 C C . PRO A 1 77 ? 10.643 -8.400 -6.139 1.00 90.06 77 PRO A C 1
ATOM 634 O O . PRO A 1 77 ? 9.880 -7.587 -6.653 1.00 90.06 77 PRO A O 1
ATOM 637 N N . PHE A 1 78 ? 10.221 -9.446 -5.441 1.00 92.69 78 PHE A N 1
ATOM 638 C CA . PHE A 1 78 ? 8.828 -9.758 -5.156 1.00 92.69 78 PHE A CA 1
ATOM 639 C C . PHE A 1 78 ? 8.613 -9.718 -3.644 1.00 92.69 78 PHE A C 1
ATOM 641 O O . PHE A 1 78 ? 9.079 -10.606 -2.927 1.00 92.69 78 PHE A O 1
ATOM 648 N N . LEU A 1 79 ? 7.965 -8.664 -3.140 1.00 91.69 79 LEU A N 1
ATOM 649 C CA . LEU A 1 79 ? 7.784 -8.444 -1.703 1.00 91.69 79 LEU A CA 1
ATOM 650 C C . LEU A 1 79 ? 6.299 -8.342 -1.351 1.00 91.69 79 LEU A C 1
ATOM 652 O O . LEU A 1 79 ? 5.616 -7.396 -1.745 1.00 91.69 79 LEU A O 1
ATOM 656 N N . THR A 1 80 ? 5.808 -9.272 -0.538 1.00 91.62 80 THR A N 1
ATOM 657 C CA . THR A 1 80 ? 4.399 -9.307 -0.117 1.00 91.62 80 THR A CA 1
ATOM 658 C C . THR A 1 80 ? 4.288 -9.453 1.402 1.00 91.62 80 THR A C 1
ATOM 660 O O . THR A 1 80 ? 3.748 -10.448 1.899 1.00 91.62 80 THR A O 1
ATOM 663 N N . PRO A 1 81 ? 4.856 -8.521 2.192 1.00 88.50 81 PRO A N 1
ATOM 664 C CA . PRO A 1 81 ? 4.762 -8.626 3.634 1.00 88.50 81 PRO A CA 1
ATOM 665 C C . PRO A 1 81 ? 3.315 -8.442 4.082 1.00 88.50 81 PRO A C 1
ATOM 667 O O . PRO A 1 81 ? 2.589 -7.578 3.586 1.00 88.50 81 PRO A O 1
ATOM 670 N N . HIS A 1 82 ? 2.906 -9.244 5.054 1.00 88.00 82 HIS A N 1
ATOM 671 C CA . HIS A 1 82 ? 1.565 -9.193 5.605 1.00 88.00 82 HIS A CA 1
ATOM 672 C C . HIS A 1 82 ? 1.639 -8.929 7.104 1.00 88.00 82 HIS A C 1
ATOM 674 O O . HIS A 1 82 ? 2.289 -9.657 7.853 1.00 88.00 82 HIS A O 1
ATOM 680 N N . HIS A 1 83 ? 0.954 -7.887 7.558 1.00 84.12 83 HIS A N 1
ATOM 681 C CA . HIS A 1 83 ? 0.874 -7.534 8.966 1.00 84.12 83 HIS A CA 1
ATOM 682 C C . HIS A 1 83 ? -0.578 -7.593 9.421 1.00 84.12 83 HIS A C 1
ATOM 684 O O . HIS A 1 83 ? -1.424 -6.832 8.951 1.00 84.12 83 HIS A O 1
ATOM 690 N N . THR A 1 84 ? -0.861 -8.473 10.377 1.00 83.81 84 THR A N 1
ATOM 691 C CA . THR A 1 84 ? -2.165 -8.549 11.037 1.00 83.81 84 THR A CA 1
ATOM 692 C C . THR A 1 84 ? -2.035 -8.103 12.475 1.00 83.81 84 THR A C 1
ATOM 694 O O . THR A 1 84 ? -1.278 -8.670 13.265 1.00 83.81 84 THR A O 1
ATOM 697 N N . TYR A 1 85 ? -2.818 -7.096 12.831 1.00 75.81 85 TYR A N 1
ATOM 698 C CA . TYR A 1 85 ? -2.918 -6.606 14.187 1.00 75.81 85 TYR A CA 1
ATOM 699 C C . TYR A 1 85 ? -4.253 -7.024 14.794 1.00 75.81 85 TYR A C 1
ATOM 701 O O . TYR A 1 85 ? -5.297 -6.468 14.448 1.00 75.81 85 TYR A O 1
ATOM 709 N N . ASN A 1 86 ? -4.204 -7.979 15.721 1.00 75.50 86 ASN A N 1
ATOM 710 C CA . ASN A 1 86 ? -5.359 -8.428 16.484 1.00 75.50 86 ASN A CA 1
ATOM 711 C C . ASN A 1 86 ? -5.251 -7.881 17.906 1.00 75.50 86 ASN A C 1
ATOM 713 O O . ASN A 1 86 ? -4.409 -8.305 18.706 1.00 75.50 86 ASN A O 1
ATOM 717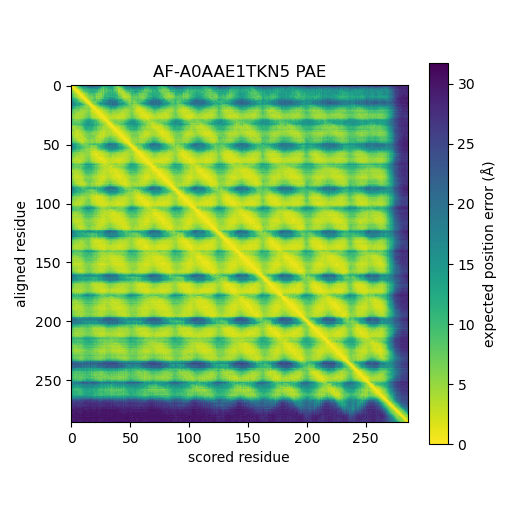 N N . THR A 1 87 ? -6.128 -6.933 18.237 1.00 65.69 87 THR A N 1
ATOM 718 C CA . THR A 1 87 ? -6.284 -6.518 19.635 1.00 65.69 87 THR A CA 1
ATOM 719 C C . THR A 1 87 ? -7.368 -7.325 20.336 1.00 65.69 87 THR A C 1
ATOM 721 O O . THR A 1 87 ? -8.344 -7.723 19.705 1.00 65.69 87 THR A O 1
ATOM 724 N N . PRO A 1 88 ? -7.236 -7.565 21.647 1.00 63.88 88 PRO A N 1
ATOM 725 C CA . PRO A 1 88 ? -8.288 -8.039 22.529 1.00 63.88 88 PRO A CA 1
ATOM 726 C C . PRO A 1 88 ? -9.060 -6.842 23.106 1.00 63.88 88 PRO A C 1
ATOM 728 O O . PRO A 1 88 ? -8.633 -5.687 23.015 1.00 63.88 88 PRO A O 1
ATOM 731 N N . LYS A 1 89 ? -10.253 -7.106 23.651 1.00 63.22 89 LYS A N 1
ATOM 732 C CA . LYS A 1 89 ? -11.105 -6.059 24.242 1.00 63.22 89 LYS A CA 1
ATOM 733 C C . LYS A 1 89 ? -10.317 -5.271 25.299 1.00 63.22 89 LYS A C 1
ATOM 735 O O . LYS A 1 89 ? -9.616 -5.879 26.109 1.00 63.22 89 LYS A O 1
ATOM 740 N N . ASN A 1 90 ? -10.529 -3.954 25.340 1.00 63.28 90 ASN A N 1
ATOM 741 C CA . ASN A 1 90 ? -9.968 -3.026 26.333 1.00 63.28 90 ASN A CA 1
ATOM 742 C C . ASN A 1 90 ? -8.441 -2.815 26.260 1.00 63.28 90 ASN A C 1
ATOM 744 O O . ASN A 1 90 ? -7.811 -2.537 27.281 1.00 63.28 90 ASN A O 1
ATOM 748 N N . THR A 1 91 ? -7.845 -2.916 25.073 1.00 66.44 91 THR A N 1
ATOM 749 C CA . THR A 1 91 ? -6.451 -2.513 24.831 1.00 66.44 91 THR A CA 1
ATOM 750 C C . THR A 1 91 ? -6.429 -1.127 24.194 1.00 66.44 91 THR A C 1
ATOM 752 O O . THR A 1 91 ? -7.125 -0.885 23.217 1.00 66.44 91 THR A O 1
ATOM 755 N N . ASN A 1 92 ? -5.648 -0.193 24.740 1.00 72.00 92 ASN A N 1
ATOM 756 C CA . ASN A 1 92 ? -5.614 1.204 24.287 1.00 72.00 92 ASN A CA 1
ATOM 757 C C . ASN A 1 92 ? -4.183 1.656 23.972 1.00 72.00 92 ASN A C 1
ATOM 759 O O . ASN A 1 92 ? -3.601 2.433 24.742 1.00 72.00 92 ASN A O 1
ATOM 763 N N . PRO A 1 93 ? -3.585 1.191 22.860 1.00 74.44 93 PRO A N 1
ATOM 764 C CA . PRO A 1 93 ? -2.264 1.654 22.497 1.00 74.44 93 PRO A CA 1
ATOM 765 C C . PRO A 1 93 ? -2.299 3.135 22.146 1.00 74.44 93 PRO A C 1
ATOM 767 O O . PRO A 1 93 ? -3.242 3.616 21.527 1.00 74.44 93 PRO A O 1
ATOM 770 N N . LYS A 1 94 ? -1.283 3.913 22.524 1.00 82.31 94 LYS A N 1
ATOM 771 C CA . LYS A 1 94 ? -1.272 5.320 22.094 1.00 82.31 94 LYS A CA 1
ATOM 772 C C . LYS A 1 94 ? -0.964 5.407 20.599 1.00 82.31 94 LYS A C 1
ATOM 774 O O . LYS A 1 94 ? -1.632 6.161 19.898 1.00 82.31 94 LYS A O 1
ATOM 779 N N . HIS A 1 95 ? -0.004 4.619 20.119 1.00 84.31 95 HIS A N 1
ATOM 780 C CA . HIS A 1 95 ? 0.434 4.652 18.726 1.00 84.31 95 HIS A CA 1
ATOM 781 C C . HIS A 1 95 ? 0.641 3.247 18.175 1.00 84.31 95 HIS A C 1
ATOM 783 O O . HIS A 1 95 ? 1.266 2.409 18.830 1.00 84.31 95 HIS A O 1
ATOM 789 N N . ILE A 1 96 ? 0.158 3.026 16.957 1.00 84.56 96 ILE A N 1
ATOM 790 C CA . ILE A 1 96 ? 0.476 1.851 16.152 1.00 84.56 96 ILE A CA 1
ATOM 791 C C . ILE A 1 96 ? 1.099 2.344 14.847 1.00 84.56 96 ILE A C 1
ATOM 793 O O . ILE A 1 96 ? 0.452 3.093 14.119 1.00 84.56 96 ILE A O 1
ATOM 797 N N . ASN A 1 97 ? 2.335 1.938 14.565 1.00 88.25 97 ASN A N 1
ATOM 798 C CA . ASN A 1 97 ? 3.071 2.334 13.369 1.00 88.25 97 ASN A CA 1
ATOM 799 C C . ASN A 1 97 ? 3.556 1.097 12.609 1.00 88.25 97 ASN A C 1
ATOM 801 O O . ASN A 1 97 ? 4.318 0.296 13.148 1.00 88.25 97 ASN A O 1
ATOM 805 N N . THR A 1 98 ? 3.165 0.939 11.349 1.00 88.06 98 THR A N 1
ATOM 806 C CA . THR A 1 98 ? 3.631 -0.188 10.519 1.00 88.06 98 THR A CA 1
ATOM 807 C C . THR A 1 98 ? 4.079 0.327 9.154 1.00 88.06 98 THR A C 1
ATOM 809 O O . THR A 1 98 ? 3.374 0.146 8.161 1.00 88.06 98 THR A O 1
ATOM 812 N N . PRO A 1 99 ? 5.199 1.066 9.105 1.00 90.31 99 PRO A N 1
ATOM 813 C CA . PRO A 1 99 ? 5.701 1.599 7.853 1.00 90.31 99 PRO A CA 1
ATOM 814 C C . PRO A 1 99 ? 6.216 0.467 6.961 1.00 90.31 99 PRO A C 1
ATOM 816 O O . PRO A 1 99 ? 6.874 -0.457 7.442 1.00 90.31 99 PRO A O 1
ATOM 819 N N . PHE A 1 100 ? 5.960 0.583 5.665 1.00 93.12 100 PHE A N 1
ATOM 820 C CA . PHE A 1 100 ? 6.664 -0.168 4.637 1.00 93.12 100 PHE A CA 1
ATOM 821 C C . PHE A 1 100 ? 7.624 0.784 3.929 1.00 93.12 100 PHE A C 1
ATOM 823 O O . PHE A 1 100 ? 7.203 1.835 3.445 1.00 93.12 100 PHE A O 1
ATOM 830 N N . LEU A 1 101 ? 8.903 0.420 3.877 1.00 93.56 101 LEU A N 1
ATOM 831 C CA . LEU A 1 101 ? 9.946 1.193 3.221 1.00 93.56 101 LEU A CA 1
ATOM 832 C C . LEU A 1 101 ? 10.727 0.309 2.250 1.00 93.56 101 LEU A C 1
ATOM 834 O O . LEU A 1 101 ? 11.322 -0.696 2.641 1.00 93.56 101 LEU A O 1
ATOM 838 N N . TYR A 1 102 ? 10.744 0.728 0.991 1.00 91.81 102 TYR A N 1
ATOM 839 C CA . TYR A 1 102 ? 11.613 0.192 -0.042 1.00 91.81 102 TYR A CA 1
ATOM 840 C C . TYR A 1 102 ? 12.532 1.300 -0.545 1.00 91.81 102 TYR A C 1
ATOM 842 O O . TYR A 1 102 ? 12.054 2.328 -1.033 1.00 91.81 102 TYR A O 1
ATOM 850 N N . THR A 1 103 ? 13.841 1.088 -0.447 1.00 87.31 103 THR A N 1
ATOM 851 C CA . THR A 1 103 ? 14.838 2.032 -0.956 1.00 87.31 103 THR A CA 1
ATOM 852 C C . THR A 1 103 ? 15.849 1.332 -1.844 1.00 87.31 103 THR A C 1
ATOM 854 O O . THR A 1 103 ? 16.264 0.197 -1.608 1.00 87.31 103 THR A O 1
ATOM 857 N N . THR A 1 104 ? 16.246 2.026 -2.901 1.00 81.31 104 THR A N 1
ATOM 858 C CA . THR A 1 104 ? 17.358 1.613 -3.758 1.00 81.31 104 THR A CA 1
ATOM 859 C C . THR A 1 104 ? 18.416 2.711 -3.695 1.00 81.31 104 THR A C 1
ATOM 861 O O . THR A 1 104 ? 18.073 3.869 -3.932 1.00 81.31 104 THR A O 1
ATOM 864 N N . PRO A 1 105 ? 19.671 2.416 -3.317 1.00 77.00 105 PRO A N 1
ATOM 865 C CA . PRO A 1 105 ? 20.730 3.413 -3.281 1.00 77.00 105 PRO A CA 1
ATOM 866 C C . PRO A 1 105 ? 21.259 3.704 -4.694 1.00 77.00 105 PRO A C 1
ATOM 868 O O . PRO A 1 105 ? 20.863 3.077 -5.675 1.00 77.00 105 PRO A O 1
ATOM 871 N N . THR A 1 106 ? 22.165 4.675 -4.794 1.00 81.38 106 THR A N 1
ATOM 872 C CA . THR A 1 106 ? 22.740 5.150 -6.058 1.00 81.38 106 THR A CA 1
ATOM 873 C C . THR A 1 106 ? 23.415 4.034 -6.860 1.00 81.38 106 THR A C 1
ATOM 875 O O . THR A 1 106 ? 24.166 3.225 -6.312 1.00 81.38 106 THR A O 1
ATOM 878 N N . SER A 1 107 ? 23.201 4.026 -8.175 1.00 84.75 107 SER A N 1
ATOM 879 C CA . SER A 1 107 ? 23.886 3.133 -9.119 1.00 84.75 107 SER A CA 1
ATOM 880 C C . SER A 1 107 ? 24.042 3.812 -10.478 1.00 84.75 107 SER A C 1
ATOM 882 O O . SER A 1 107 ? 23.326 4.765 -10.757 1.00 84.75 107 SER A O 1
ATOM 884 N N . HIS A 1 108 ? 24.965 3.382 -11.339 1.00 85.44 108 HIS A N 1
ATOM 885 C CA . HIS A 1 108 ? 25.164 4.031 -12.641 1.00 85.44 108 HIS A CA 1
ATOM 886 C C . HIS A 1 108 ? 24.098 3.607 -13.666 1.00 85.44 108 HIS A C 1
ATOM 888 O O . HIS A 1 108 ? 23.621 4.447 -14.436 1.00 85.44 108 HIS A O 1
ATOM 894 N N . HIS A 1 109 ? 23.698 2.333 -13.652 1.00 89.44 109 HIS A N 1
ATOM 895 C CA . HIS A 1 109 ? 22.662 1.795 -14.534 1.00 89.44 109 HIS A CA 1
ATOM 896 C C . HIS A 1 109 ? 21.726 0.862 -13.787 1.00 89.44 109 HIS A C 1
ATOM 898 O O . HIS A 1 109 ? 22.166 -0.051 -13.085 1.00 89.44 109 HIS A O 1
ATOM 904 N N . ILE A 1 110 ? 20.429 1.074 -13.975 1.00 89.69 110 ILE A N 1
ATOM 905 C CA . ILE A 1 110 ? 19.413 0.403 -13.178 1.00 89.69 110 ILE A CA 1
ATOM 906 C C . ILE A 1 110 ? 18.308 -0.107 -14.080 1.00 89.69 110 ILE A C 1
ATOM 908 O O . ILE A 1 110 ? 17.685 0.659 -14.810 1.00 89.69 110 ILE A O 1
ATOM 912 N N . TYR A 1 111 ? 18.050 -1.401 -13.957 1.00 91.56 111 TYR A N 1
ATOM 913 C CA . TYR A 1 111 ? 16.958 -2.112 -14.592 1.00 91.56 111 TYR A CA 1
ATOM 914 C C . TYR A 1 111 ? 16.192 -2.849 -13.503 1.00 91.56 111 TYR A C 1
ATOM 916 O O . TYR A 1 111 ? 16.691 -3.818 -12.922 1.00 91.56 111 TYR A O 1
ATOM 924 N N . MET A 1 112 ? 14.998 -2.365 -13.164 1.00 90.44 112 MET A N 1
ATOM 925 C CA . MET A 1 112 ? 14.242 -2.941 -12.055 1.00 90.44 112 MET A CA 1
ATOM 926 C C . MET A 1 112 ? 12.753 -3.086 -12.327 1.00 90.44 112 MET A C 1
ATOM 928 O O . MET A 1 112 ? 12.078 -2.148 -12.740 1.00 90.44 112 MET A O 1
ATOM 932 N N . THR A 1 113 ? 12.214 -4.249 -11.975 1.00 93.44 113 THR A N 1
ATOM 933 C CA . THR A 1 113 ? 10.778 -4.546 -12.084 1.00 93.44 113 THR A CA 1
ATOM 934 C C . THR A 1 113 ? 10.247 -5.062 -10.739 1.00 93.44 113 THR A C 1
ATOM 936 O O . THR A 1 113 ? 9.952 -6.250 -10.585 1.00 93.44 113 THR A O 1
ATOM 939 N N . PRO A 1 114 ? 10.220 -4.214 -9.696 1.00 92.25 114 PRO A N 1
ATOM 940 C CA . PRO A 1 114 ? 9.789 -4.629 -8.370 1.00 92.25 114 PRO A CA 1
ATOM 941 C C . PRO A 1 114 ? 8.277 -4.855 -8.332 1.00 92.25 114 PRO A C 1
ATOM 943 O O . PRO A 1 114 ? 7.510 -4.047 -8.849 1.00 92.25 114 PRO A O 1
ATOM 946 N N . PHE A 1 115 ? 7.862 -5.917 -7.655 1.00 94.94 115 PHE A N 1
ATOM 947 C CA . PHE A 1 115 ? 6.470 -6.248 -7.385 1.00 94.94 115 PHE A CA 1
ATOM 948 C C . PHE A 1 115 ? 6.236 -6.197 -5.877 1.00 94.94 115 PHE A C 1
ATOM 950 O O . PHE A 1 115 ? 6.716 -7.065 -5.145 1.00 94.94 115 PHE A O 1
ATOM 957 N N . LEU A 1 116 ? 5.554 -5.155 -5.397 1.00 94.38 116 LEU A N 1
ATOM 958 C CA . LEU A 1 116 ? 5.364 -4.901 -3.969 1.00 94.38 116 LEU A CA 1
ATOM 959 C C . LEU A 1 116 ? 3.877 -4.840 -3.622 1.00 94.38 116 LEU A C 1
ATOM 961 O O . LEU A 1 116 ? 3.164 -3.930 -4.047 1.00 94.38 116 LEU A O 1
ATOM 965 N N . THR A 1 117 ? 3.419 -5.768 -2.786 1.00 94.19 117 THR A N 1
ATOM 966 C CA . THR A 1 117 ? 2.008 -5.847 -2.372 1.00 94.19 117 THR A CA 1
ATOM 967 C C . THR A 1 117 ? 1.893 -6.002 -0.854 1.00 94.19 117 THR A C 1
ATOM 969 O O . THR A 1 117 ? 1.403 -7.024 -0.361 1.00 94.19 117 THR A O 1
ATOM 972 N N . PRO A 1 118 ? 2.403 -5.039 -0.063 1.00 91.00 118 PRO A N 1
ATOM 973 C CA . PRO A 1 118 ? 2.279 -5.132 1.379 1.00 91.00 118 PRO A CA 1
ATOM 974 C C . PRO A 1 118 ? 0.813 -5.019 1.787 1.00 91.00 118 PRO A C 1
ATOM 976 O O . PRO A 1 118 ? 0.060 -4.193 1.266 1.00 91.00 118 PRO A O 1
ATOM 979 N N . HIS A 1 119 ? 0.418 -5.843 2.747 1.00 90.69 119 HIS A N 1
ATOM 980 C CA . HIS A 1 119 ? -0.947 -5.880 3.238 1.00 90.69 119 HIS A CA 1
ATOM 981 C C . HIS A 1 119 ? -0.970 -5.676 4.748 1.00 90.69 119 HIS A C 1
ATOM 983 O O . HIS A 1 119 ? -0.298 -6.380 5.503 1.00 90.69 119 HIS A O 1
ATOM 989 N N . HIS A 1 120 ? -1.771 -4.717 5.200 1.00 86.81 120 HIS A N 1
ATOM 990 C CA . HIS A 1 120 ? -1.937 -4.417 6.616 1.00 86.81 120 HIS A CA 1
ATOM 991 C C . HIS A 1 120 ? -3.403 -4.548 7.001 1.00 86.81 120 HIS A C 1
ATOM 993 O O . HIS A 1 120 ? -4.264 -3.863 6.453 1.00 86.81 120 HIS A O 1
ATOM 999 N N . THR A 1 121 ? -3.685 -5.401 7.982 1.00 86.44 121 THR A N 1
ATOM 1000 C CA . THR A 1 121 ? -5.028 -5.571 8.542 1.00 86.44 121 THR A CA 1
ATOM 1001 C C . THR A 1 121 ? -5.038 -5.187 10.007 1.00 86.44 121 THR A C 1
ATOM 1003 O O . THR A 1 121 ? -4.301 -5.751 10.818 1.00 86.44 121 THR A O 1
ATOM 1006 N N . TYR A 1 122 ? -5.925 -4.265 10.361 1.00 80.25 122 TYR A N 1
ATOM 1007 C CA . TYR A 1 122 ? -6.206 -3.890 11.738 1.00 80.25 122 TYR A CA 1
ATOM 1008 C C . TYR A 1 122 ? -7.557 -4.425 12.156 1.00 80.25 122 TYR A C 1
ATOM 1010 O O . TYR A 1 122 ? -8.588 -3.872 11.782 1.00 80.25 122 TYR A O 1
ATOM 1018 N N . ASN A 1 123 ? -7.537 -5.458 12.990 1.00 78.12 123 ASN A N 1
ATOM 1019 C CA . ASN A 1 123 ? -8.720 -5.983 13.646 1.00 78.12 123 ASN A CA 1
ATOM 1020 C C . ASN A 1 123 ? -8.725 -5.470 15.082 1.00 78.12 123 ASN A C 1
ATOM 1022 O O . ASN A 1 123 ? -8.026 -5.976 15.970 1.00 78.12 123 ASN A O 1
ATOM 1026 N N . THR A 1 124 ? -9.508 -4.420 15.307 1.00 66.94 124 THR A N 1
ATOM 1027 C CA . THR A 1 124 ? -9.765 -3.951 16.668 1.00 66.94 124 THR A CA 1
ATOM 1028 C C . THR A 1 124 ? -11.033 -4.615 17.208 1.00 66.94 124 THR A C 1
ATOM 1030 O O . THR A 1 124 ? -11.942 -4.923 16.446 1.00 66.94 124 THR A O 1
ATOM 1033 N N . PRO A 1 125 ? -11.124 -4.904 18.509 1.00 64.06 125 PRO A N 1
ATOM 1034 C CA . PRO A 1 125 ? -12.342 -5.352 19.170 1.00 64.06 125 PRO A CA 1
ATOM 1035 C C . PRO A 1 125 ? -13.059 -4.166 19.832 1.00 64.06 125 PRO A C 1
ATOM 1037 O O . PRO A 1 125 ? -12.572 -3.036 19.846 1.00 64.06 125 PRO A O 1
ATOM 1040 N N . LYS A 1 126 ? -14.263 -4.427 20.359 1.00 61.53 126 LYS A N 1
ATOM 1041 C CA . LYS A 1 126 ? -15.118 -3.423 21.012 1.00 61.53 126 LYS A CA 1
ATOM 1042 C C . LYS A 1 126 ? -14.339 -2.693 22.117 1.00 61.53 126 LYS A C 1
ATOM 1044 O O . LYS A 1 126 ? -13.710 -3.358 22.942 1.00 61.53 126 LYS A O 1
ATOM 1049 N N . ASN A 1 127 ? -14.469 -1.364 22.173 1.00 62.50 127 ASN A N 1
ATOM 1050 C CA . ASN A 1 127 ? -13.870 -0.479 23.187 1.00 62.50 127 ASN A CA 1
ATOM 1051 C C . ASN A 1 127 ? -12.328 -0.385 23.161 1.00 62.50 127 ASN A C 1
ATOM 1053 O O . ASN A 1 127 ? -11.697 -0.240 24.210 1.00 62.50 127 ASN A O 1
ATOM 1057 N N . THR A 1 128 ? -11.718 -0.453 21.981 1.00 65.19 128 THR A N 1
ATOM 1058 C CA . THR A 1 128 ? -10.281 -0.209 21.790 1.00 65.19 128 THR A CA 1
ATOM 1059 C C . THR A 1 128 ? -10.099 1.162 21.150 1.00 65.19 128 THR A C 1
ATOM 1061 O O . THR A 1 128 ? -10.663 1.418 20.096 1.00 65.19 128 THR A O 1
ATOM 1064 N N . ASN A 1 129 ? -9.333 2.064 21.766 1.00 68.00 129 ASN A N 1
ATOM 1065 C CA . ASN A 1 129 ? -9.179 3.445 21.294 1.00 68.00 129 ASN A CA 1
ATOM 1066 C C . ASN A 1 129 ? -7.706 3.795 21.050 1.00 68.00 129 ASN A C 1
ATOM 1068 O O . ASN A 1 129 ? -7.107 4.518 21.859 1.00 68.00 129 ASN A O 1
ATOM 1072 N N . PRO A 1 130 ? -7.094 3.307 19.952 1.00 73.38 130 PRO A N 1
ATOM 1073 C CA . PRO A 1 130 ? -5.758 3.743 19.603 1.00 73.38 130 PRO A CA 1
ATOM 1074 C C . PRO A 1 130 ? -5.758 5.244 19.333 1.00 73.38 130 PRO A C 1
ATOM 1076 O O . PRO A 1 130 ? -6.591 5.721 18.573 1.00 73.38 130 PRO A O 1
ATOM 1079 N N . LYS A 1 131 ? -4.851 6.033 19.920 1.00 80.94 131 LYS A N 1
ATOM 1080 C CA . LYS A 1 131 ? -4.867 7.478 19.609 1.00 80.94 131 LYS A CA 1
ATOM 1081 C C . LYS A 1 131 ? -4.475 7.719 18.150 1.00 80.94 131 LYS A C 1
ATOM 1083 O O . LYS A 1 131 ? -5.128 8.518 17.483 1.00 80.94 131 LYS A O 1
ATOM 1088 N N . HIS A 1 132 ? -3.456 7.015 17.665 1.00 84.00 132 HIS A N 1
ATOM 1089 C CA . HIS A 1 132 ? -2.944 7.167 16.307 1.00 84.00 132 HIS A CA 1
ATOM 1090 C C . HIS A 1 132 ? -2.633 5.810 15.684 1.00 84.00 132 HIS A C 1
ATOM 1092 O O . HIS A 1 132 ? -1.990 4.970 16.322 1.00 84.00 132 HIS A O 1
ATOM 1098 N N . ILE A 1 133 ? -3.037 5.634 14.430 1.00 85.00 133 ILE A N 1
ATOM 1099 C CA . ILE A 1 133 ? -2.574 4.540 13.578 1.00 85.00 133 ILE A CA 1
ATOM 1100 C C . ILE A 1 133 ? -1.879 5.153 12.365 1.00 85.00 133 ILE A C 1
ATOM 1102 O O . ILE A 1 133 ? -2.452 6.031 11.721 1.00 85.00 133 ILE A O 1
ATOM 1106 N N . ASN A 1 134 ? -0.651 4.724 12.083 1.00 89.69 134 ASN A N 1
ATOM 1107 C CA . ASN A 1 134 ? 0.157 5.233 10.982 1.00 89.69 134 ASN A CA 1
ATOM 1108 C C . ASN A 1 134 ? 0.749 4.084 10.155 1.00 89.69 134 ASN A C 1
ATOM 1110 O O . ASN A 1 134 ? 1.561 3.307 10.660 1.00 89.69 134 ASN A O 1
ATOM 1114 N N . THR A 1 135 ? 0.373 3.982 8.885 1.00 89.88 135 THR A N 1
ATOM 1115 C CA . THR A 1 135 ? 0.888 2.949 7.970 1.00 89.88 135 THR A CA 1
ATOM 1116 C C . THR A 1 135 ? 1.367 3.568 6.672 1.00 89.88 135 THR A C 1
ATOM 1118 O O . THR A 1 135 ? 0.700 3.446 5.643 1.00 89.88 135 THR A O 1
ATOM 1121 N N . PRO A 1 136 ? 2.490 4.296 6.714 1.00 91.75 136 PRO A N 1
ATOM 1122 C CA . PRO A 1 136 ? 3.039 4.873 5.509 1.00 91.75 136 PRO A CA 1
ATOM 1123 C C . PRO A 1 136 ? 3.590 3.764 4.610 1.00 91.75 136 PRO A C 1
ATOM 1125 O O . PRO A 1 136 ? 4.268 2.848 5.083 1.00 91.75 136 PRO A O 1
ATOM 1128 N N . PHE A 1 137 ? 3.328 3.882 3.317 1.00 94.25 137 PHE A N 1
ATOM 1129 C CA . PHE A 1 137 ? 4.051 3.162 2.283 1.00 94.25 137 PHE A CA 1
ATOM 1130 C C . PHE A 1 137 ? 5.003 4.144 1.610 1.00 94.25 137 PHE A C 1
ATOM 1132 O O . PHE A 1 137 ? 4.559 5.154 1.065 1.00 94.25 137 PHE A O 1
ATOM 1139 N N . LEU A 1 138 ? 6.301 3.858 1.661 1.00 94.94 138 LEU A N 1
ATOM 1140 C CA . LEU A 1 138 ? 7.335 4.663 1.028 1.00 94.94 138 LEU A CA 1
ATOM 1141 C C . LEU A 1 138 ? 8.145 3.801 0.064 1.00 94.94 138 LEU A C 1
ATOM 1143 O O . LEU A 1 138 ? 8.775 2.816 0.454 1.00 94.94 138 LEU A O 1
ATOM 1147 N N . TYR A 1 139 ? 8.136 4.216 -1.195 1.00 92.62 139 TYR A N 1
ATOM 1148 C CA . TYR A 1 139 ? 8.982 3.686 -2.243 1.00 92.62 139 TYR A CA 1
ATOM 1149 C C . TYR A 1 139 ? 9.861 4.802 -2.789 1.00 92.62 139 TYR A C 1
ATOM 1151 O O . TYR A 1 139 ? 9.360 5.780 -3.346 1.00 92.62 139 TYR A O 1
ATOM 1159 N N . THR A 1 140 ? 11.171 4.643 -2.646 1.00 90.06 140 THR A N 1
ATOM 1160 C CA . THR A 1 140 ? 12.150 5.570 -3.211 1.00 90.06 140 THR A CA 1
ATOM 1161 C C . THR A 1 140 ? 12.994 4.827 -4.225 1.00 90.06 140 THR A C 1
ATOM 1163 O O . THR A 1 140 ? 13.691 3.859 -3.896 1.00 90.06 140 THR A O 1
ATOM 1166 N N . THR A 1 141 ? 12.907 5.278 -5.471 1.00 82.19 141 THR A N 1
ATOM 1167 C CA . THR A 1 141 ? 13.753 4.776 -6.544 1.00 82.19 141 THR A CA 1
ATOM 1168 C C . THR A 1 141 ? 15.181 5.313 -6.335 1.00 82.19 141 THR A C 1
ATOM 1170 O O . THR A 1 141 ? 15.400 6.272 -5.591 1.00 82.19 141 THR A O 1
ATOM 1173 N N . PRO A 1 142 ? 16.174 4.714 -6.987 1.00 77.62 142 PRO A N 1
ATOM 1174 C CA . PRO A 1 142 ? 17.564 5.145 -6.881 1.00 77.62 142 PRO A CA 1
ATOM 1175 C C . PRO A 1 142 ? 17.859 6.405 -7.693 1.00 77.62 142 PRO A C 1
ATOM 1177 O O . PRO A 1 142 ? 17.196 6.687 -8.690 1.00 77.62 142 PRO A O 1
ATOM 1180 N N . THR A 1 143 ? 18.927 7.104 -7.310 1.00 82.94 143 THR A N 1
ATOM 1181 C CA . THR A 1 143 ? 19.608 8.084 -8.169 1.00 82.94 143 THR A CA 1
ATOM 1182 C C . THR A 1 143 ? 20.506 7.331 -9.149 1.00 82.94 143 THR A C 1
ATOM 1184 O O . THR A 1 143 ? 21.240 6.428 -8.737 1.00 82.94 143 THR A O 1
ATOM 1187 N N . SER A 1 144 ? 20.476 7.682 -10.436 1.00 86.94 144 SER A N 1
ATOM 1188 C CA . SER A 1 144 ? 21.284 6.982 -11.442 1.00 86.94 144 SER A CA 1
ATOM 1189 C C . SER A 1 144 ? 21.597 7.807 -12.672 1.00 86.94 144 SER A C 1
ATOM 1191 O O . SER A 1 144 ? 20.917 8.784 -12.938 1.00 86.94 144 SER A O 1
ATOM 1193 N N . HIS A 1 145 ? 22.578 7.404 -13.479 1.00 87.31 145 HIS A N 1
ATOM 1194 C CA . HIS A 1 145 ? 22.714 7.995 -14.809 1.00 87.31 145 HIS A CA 1
ATOM 1195 C C . HIS A 1 145 ? 21.590 7.504 -15.734 1.00 87.31 145 HIS A C 1
ATOM 1197 O O . HIS A 1 145 ? 20.959 8.317 -16.408 1.00 87.31 145 HIS A O 1
ATOM 1203 N N . HIS A 1 146 ? 21.280 6.201 -15.694 1.00 90.38 146 HIS A N 1
ATOM 1204 C CA . HIS A 1 146 ? 20.201 5.595 -16.477 1.00 90.38 146 HIS A CA 1
ATOM 1205 C C . HIS A 1 146 ? 19.273 4.742 -15.615 1.00 90.38 146 HIS A C 1
ATOM 1207 O O . HIS A 1 146 ? 19.708 3.781 -14.976 1.00 90.38 146 HIS A O 1
ATOM 1213 N N . ILE A 1 147 ? 17.980 5.050 -15.679 1.00 90.56 147 ILE A N 1
ATOM 1214 C CA . ILE A 1 147 ? 16.922 4.328 -14.972 1.00 90.56 147 ILE A CA 1
ATOM 1215 C C . ILE A 1 147 ? 15.956 3.718 -15.983 1.00 90.56 147 ILE A C 1
ATOM 1217 O O . ILE A 1 147 ? 15.351 4.439 -16.773 1.00 90.56 147 ILE A O 1
ATOM 1221 N N . TYR A 1 148 ? 15.762 2.405 -15.893 1.00 92.38 148 TYR A N 1
ATOM 1222 C CA . TYR A 1 148 ? 14.706 1.653 -16.562 1.00 92.38 148 TYR A CA 1
ATOM 1223 C C . TYR A 1 148 ? 13.908 0.903 -15.499 1.00 92.38 148 TYR A C 1
ATOM 1225 O O . TYR A 1 148 ? 14.405 -0.054 -14.899 1.00 92.38 148 TYR A O 1
ATOM 1233 N N . MET A 1 149 ? 12.685 1.352 -15.206 1.00 91.06 149 MET A N 1
ATOM 1234 C CA . MET A 1 149 ? 11.900 0.751 -14.126 1.00 91.06 149 MET A CA 1
ATOM 1235 C C . MET A 1 149 ? 10.428 0.561 -14.453 1.00 91.06 149 MET A C 1
ATOM 1237 O O . MET A 1 149 ? 9.743 1.480 -14.892 1.00 91.06 149 MET A O 1
ATOM 1241 N N . THR A 1 150 ? 9.907 -0.613 -14.113 1.00 94.00 150 THR A N 1
ATOM 1242 C CA . THR A 1 150 ? 8.481 -0.941 -14.251 1.00 94.00 150 THR A CA 1
ATOM 1243 C C . THR A 1 150 ? 7.935 -1.459 -12.913 1.00 94.00 150 THR A C 1
ATOM 1245 O O . THR A 1 150 ? 7.671 -2.654 -12.758 1.00 94.00 150 THR A O 1
ATOM 1248 N N . PRO A 1 151 ? 7.865 -0.607 -11.873 1.00 93.19 151 PRO A N 1
ATOM 1249 C CA . PRO A 1 151 ? 7.425 -1.042 -10.556 1.00 93.19 151 PRO A CA 1
ATOM 1250 C C . PRO A 1 151 ? 5.916 -1.284 -10.533 1.00 93.19 151 PRO A C 1
ATOM 1252 O O . PRO A 1 151 ? 5.142 -0.462 -11.018 1.00 93.19 151 PRO A O 1
ATOM 1255 N N . PHE A 1 152 ? 5.509 -2.381 -9.906 1.00 96.12 152 PHE A N 1
ATOM 1256 C CA . PHE A 1 152 ? 4.120 -2.736 -9.647 1.00 96.12 152 PHE A CA 1
ATOM 1257 C C . PHE A 1 152 ? 3.865 -2.677 -8.142 1.00 96.12 152 PHE A C 1
ATOM 1259 O O . PHE A 1 152 ? 4.375 -3.511 -7.391 1.00 96.12 152 PHE A O 1
ATOM 1266 N N . LEU A 1 153 ? 3.126 -1.665 -7.688 1.00 95.25 153 LEU A N 1
ATOM 1267 C CA . LEU A 1 153 ? 2.936 -1.361 -6.270 1.00 95.25 153 LEU A CA 1
ATOM 1268 C C . LEU A 1 153 ? 1.449 -1.330 -5.922 1.00 95.25 153 LEU A C 1
ATOM 1270 O O . LEU A 1 153 ? 0.724 -0.418 -6.325 1.00 95.25 153 LEU A O 1
ATOM 1274 N N . THR A 1 154 ? 1.001 -2.289 -5.116 1.00 94.50 154 THR A N 1
ATOM 1275 C CA . THR A 1 154 ? -0.415 -2.413 -4.731 1.00 94.50 154 THR A CA 1
ATOM 1276 C C . THR A 1 154 ? -0.556 -2.597 -3.218 1.00 94.50 154 THR A C 1
ATOM 1278 O O . THR A 1 154 ? -1.003 -3.650 -2.749 1.00 94.50 154 THR A O 1
ATOM 1281 N N . PRO A 1 155 ? -0.116 -1.617 -2.406 1.00 92.12 155 PRO A N 1
ATOM 1282 C CA . PRO A 1 155 ? -0.275 -1.713 -0.966 1.00 92.12 155 PRO A CA 1
ATOM 1283 C C . PRO A 1 155 ? -1.758 -1.671 -0.597 1.00 92.12 155 PRO A C 1
ATOM 1285 O O . PRO A 1 155 ? -2.527 -0.870 -1.133 1.00 92.12 155 PRO A O 1
ATOM 1288 N N . HIS A 1 156 ? -2.151 -2.525 0.341 1.00 91.44 156 HIS A N 1
ATOM 1289 C CA . HIS A 1 156 ? -3.533 -2.635 0.780 1.00 91.44 156 HIS A CA 1
ATOM 1290 C C . HIS A 1 156 ? -3.628 -2.507 2.298 1.00 91.44 156 HIS A C 1
ATOM 1292 O O . HIS A 1 156 ? -2.954 -3.213 3.052 1.00 91.44 156 HIS A O 1
ATOM 1298 N N . HIS A 1 157 ? -4.497 -1.612 2.758 1.00 88.06 157 HIS A N 1
ATOM 1299 C CA . HIS A 1 157 ? -4.716 -1.367 4.178 1.00 88.06 157 HIS A CA 1
ATOM 1300 C C . HIS A 1 157 ? -6.189 -1.550 4.518 1.00 88.06 157 HIS A C 1
ATOM 1302 O O . HIS A 1 157 ? -7.050 -0.859 3.982 1.00 88.06 157 HIS A O 1
ATOM 1308 N N . THR A 1 158 ? -6.482 -2.457 5.444 1.00 86.56 158 THR A N 1
ATOM 1309 C CA . THR A 1 158 ? -7.838 -2.700 5.942 1.00 86.56 158 THR A CA 1
ATOM 1310 C C . THR A 1 158 ? -7.940 -2.346 7.412 1.00 86.56 158 THR A C 1
ATOM 1312 O O . THR A 1 158 ? -7.203 -2.867 8.251 1.00 86.56 158 THR A O 1
ATOM 1315 N N . TYR A 1 159 ? -8.909 -1.498 7.734 1.00 79.38 159 TYR A N 1
ATOM 1316 C CA . TYR A 1 159 ? -9.274 -1.134 9.092 1.00 79.38 159 TYR A CA 1
ATOM 1317 C C . TYR A 1 159 ? -10.639 -1.710 9.420 1.00 79.38 159 TYR A C 1
ATOM 1319 O O . TYR A 1 159 ? -11.665 -1.163 9.023 1.00 79.38 159 TYR A O 1
ATOM 1327 N N . ASN A 1 160 ? -10.642 -2.798 10.182 1.00 78.31 160 ASN A N 1
ATOM 1328 C CA . ASN A 1 160 ? -11.841 -3.392 10.744 1.00 78.31 160 ASN A CA 1
ATOM 1329 C C . ASN A 1 160 ? -11.977 -2.909 12.186 1.00 78.31 160 ASN A C 1
ATOM 1331 O O . ASN A 1 160 ? -11.293 -3.367 13.112 1.00 78.31 160 ASN A O 1
ATOM 1335 N N . THR A 1 161 ? -12.861 -1.937 12.373 1.00 67.69 161 THR A N 1
ATOM 1336 C CA . THR A 1 161 ? -13.238 -1.476 13.708 1.00 67.69 161 THR A CA 1
ATOM 1337 C C . THR A 1 161 ? -14.613 -2.028 14.067 1.00 67.69 161 THR A C 1
ATOM 1339 O O . THR A 1 161 ? -15.431 -2.223 13.183 1.00 67.69 161 THR A O 1
ATOM 1342 N N . PRO A 1 162 ? -14.900 -2.331 15.335 1.00 63.00 162 PRO A N 1
ATOM 1343 C CA . PRO A 1 162 ? -16.223 -2.682 15.818 1.00 63.00 162 PRO A CA 1
ATOM 1344 C C . PRO A 1 162 ? -16.861 -1.480 16.527 1.00 63.00 162 PRO A C 1
ATOM 1346 O O . PRO A 1 162 ? -16.258 -0.420 16.674 1.00 63.00 162 PRO A O 1
ATOM 1349 N N . LYS A 1 163 ? -18.100 -1.655 16.999 1.00 58.78 163 LYS A N 1
ATOM 1350 C CA . LYS A 1 163 ? -18.893 -0.610 17.667 1.00 58.78 163 LYS A CA 1
ATOM 1351 C C . LYS A 1 163 ? -18.105 0.049 18.813 1.00 58.78 163 LYS A C 1
ATOM 1353 O O . LYS A 1 163 ? -17.514 -0.659 19.629 1.00 58.78 163 LYS A O 1
ATOM 1358 N N . ASN A 1 164 ? -18.194 1.378 18.932 1.00 60.47 164 ASN A N 1
ATOM 1359 C CA . ASN A 1 164 ? -17.582 2.193 19.997 1.00 60.47 164 ASN A CA 1
ATOM 1360 C C . ASN A 1 164 ? -16.037 2.236 20.003 1.00 60.47 164 ASN A C 1
ATOM 1362 O O . ASN A 1 164 ? -15.419 2.266 21.070 1.00 60.47 164 ASN A O 1
ATOM 1366 N N . THR A 1 165 ? -15.418 2.257 18.826 1.00 63.78 165 THR A N 1
ATOM 1367 C CA . THR A 1 165 ? -13.972 2.459 18.649 1.00 63.78 165 THR A CA 1
ATOM 1368 C C . THR A 1 165 ? -13.719 3.827 18.013 1.00 63.78 165 THR A C 1
ATOM 1370 O O . THR A 1 165 ? -14.272 4.144 16.963 1.00 63.78 165 THR A O 1
ATOM 1373 N N . ASN A 1 166 ? -12.897 4.659 18.657 1.00 65.62 166 ASN A N 1
ATOM 1374 C CA . ASN A 1 166 ? -12.671 6.054 18.267 1.00 65.62 166 ASN A CA 1
ATOM 1375 C C . ASN A 1 166 ? -11.172 6.367 18.151 1.00 65.62 166 ASN A C 1
ATOM 1377 O O . ASN A 1 166 ? -10.618 7.039 19.034 1.00 65.62 166 ASN A O 1
ATOM 1381 N N . PRO A 1 167 ? -10.482 5.906 17.089 1.00 70.81 167 PRO A N 1
ATOM 1382 C CA . PRO A 1 167 ? -9.131 6.373 16.856 1.00 70.81 167 PRO A CA 1
ATOM 1383 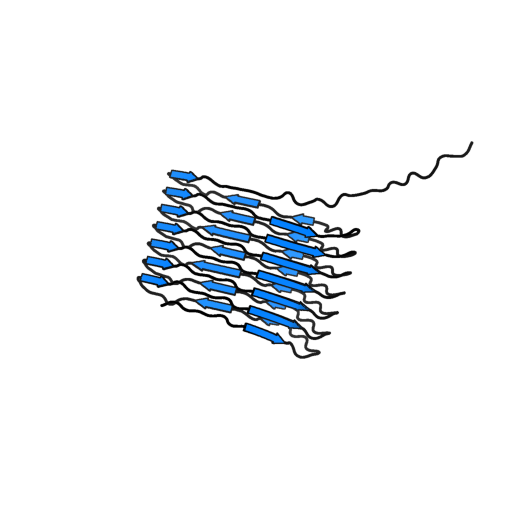C C . PRO A 1 167 ? -9.126 7.877 16.613 1.00 70.81 167 PRO A C 1
ATOM 1385 O O . PRO A 1 167 ? -9.966 8.390 15.885 1.00 70.81 167 PRO A O 1
ATOM 1388 N N . LYS A 1 168 ? -8.200 8.635 17.206 1.00 79.00 168 LYS A N 1
ATOM 1389 C CA . LYS A 1 168 ? -8.187 10.082 16.929 1.00 79.00 168 LYS A CA 1
ATOM 1390 C C . LYS A 1 168 ? -7.711 10.348 15.502 1.00 79.00 168 LYS A C 1
ATOM 1392 O O . LYS A 1 168 ? -8.312 11.175 14.823 1.00 79.00 168 LYS A O 1
ATOM 1397 N N . HIS A 1 169 ? -6.675 9.638 15.057 1.00 83.00 169 HIS A N 1
ATOM 1398 C CA . HIS A 1 169 ? -6.090 9.822 13.732 1.00 83.00 169 HIS A CA 1
ATOM 1399 C C . HIS A 1 169 ? -5.740 8.482 13.091 1.00 83.00 169 HIS A C 1
ATOM 1401 O O . HIS A 1 169 ? -5.104 7.639 13.732 1.00 83.00 169 HIS A O 1
ATOM 1407 N N . ILE A 1 170 ? -6.105 8.322 11.822 1.00 84.25 170 ILE A N 1
ATOM 1408 C CA . ILE A 1 170 ? -5.588 7.260 10.961 1.00 84.25 170 ILE A CA 1
ATOM 1409 C C . ILE A 1 170 ? -4.866 7.919 9.792 1.00 84.25 170 ILE A C 1
ATOM 1411 O O . ILE A 1 170 ? -5.481 8.685 9.055 1.00 84.25 170 ILE A O 1
ATOM 1415 N N . ASN A 1 171 ? -3.577 7.626 9.645 1.00 89.00 171 ASN A N 1
ATOM 1416 C CA . ASN A 1 171 ? -2.723 8.179 8.604 1.00 89.00 171 ASN A CA 1
ATOM 1417 C C . ASN A 1 171 ? -2.137 7.042 7.763 1.00 89.00 171 ASN A C 1
ATOM 1419 O O . ASN A 1 171 ? -1.430 6.187 8.293 1.00 89.00 171 ASN A O 1
ATOM 1423 N N . THR A 1 172 ? -2.404 7.027 6.461 1.00 89.81 172 THR A N 1
ATOM 1424 C CA . THR A 1 172 ? -1.884 5.990 5.552 1.00 89.81 172 THR A CA 1
ATOM 1425 C C . THR A 1 172 ? -1.335 6.619 4.277 1.00 89.81 172 THR A C 1
ATOM 1427 O O . THR A 1 172 ? -1.919 6.459 3.205 1.00 89.81 172 THR A O 1
ATOM 1430 N N . PRO A 1 173 ? -0.261 7.418 4.383 1.00 90.69 173 PRO A N 1
ATOM 1431 C CA . PRO A 1 173 ? 0.305 8.065 3.216 1.00 90.69 173 PRO A CA 1
ATOM 1432 C C . PRO A 1 173 ? 0.925 7.024 2.282 1.00 90.69 173 PRO A C 1
ATOM 1434 O O . PRO A 1 173 ? 1.640 6.125 2.727 1.00 90.69 173 PRO A O 1
ATOM 1437 N N . PHE A 1 174 ? 0.682 7.191 0.991 1.00 92.94 174 PHE A N 1
ATOM 1438 C CA . PHE A 1 174 ? 1.430 6.528 -0.061 1.00 92.94 174 PHE A CA 1
ATOM 1439 C C . PHE A 1 174 ? 2.397 7.541 -0.666 1.00 92.94 174 PHE A C 1
ATOM 1441 O O . PHE A 1 174 ? 1.971 8.595 -1.137 1.00 92.94 174 PHE A O 1
ATOM 1448 N N . LEU A 1 175 ? 3.689 7.228 -0.641 1.00 93.94 175 LEU A N 1
ATOM 1449 C CA . LEU A 1 175 ? 4.738 8.068 -1.194 1.00 93.94 175 LEU A CA 1
ATOM 1450 C C . LEU A 1 175 ? 5.590 7.266 -2.172 1.00 93.94 175 LEU A C 1
ATOM 1452 O O . LEU A 1 175 ? 6.237 6.286 -1.801 1.00 93.94 175 LEU A O 1
ATOM 1456 N N . TYR A 1 176 ? 5.604 7.729 -3.414 1.00 91.88 176 TYR A N 1
ATOM 1457 C CA . TYR A 1 176 ? 6.498 7.264 -4.456 1.00 91.88 176 TYR A CA 1
ATOM 1458 C C . TYR A 1 176 ? 7.388 8.416 -4.902 1.00 91.88 176 TYR A C 1
ATOM 1460 O O . TYR A 1 176 ? 6.889 9.422 -5.415 1.00 91.88 176 TYR A O 1
ATOM 1468 N N . THR A 1 177 ? 8.696 8.268 -4.719 1.00 87.94 177 THR A N 1
ATOM 1469 C CA . THR A 1 177 ? 9.667 9.281 -5.122 1.00 87.94 177 THR A CA 1
ATOM 1470 C C . THR A 1 177 ? 10.723 8.705 -6.039 1.00 87.94 177 THR A C 1
ATOM 1472 O O . THR A 1 177 ? 11.322 7.667 -5.761 1.00 87.94 177 THR A O 1
ATOM 1475 N N . THR A 1 178 ? 10.971 9.427 -7.125 1.00 81.56 178 THR A N 1
ATOM 1476 C CA . THR A 1 178 ? 12.092 9.168 -8.025 1.00 81.56 178 THR A CA 1
ATOM 1477 C C . THR A 1 178 ? 13.051 10.353 -7.924 1.00 81.56 178 THR A C 1
ATOM 1479 O O . THR A 1 178 ? 12.614 11.476 -8.172 1.00 81.56 178 THR A O 1
ATOM 1482 N N . PRO A 1 179 ? 14.312 10.172 -7.501 1.00 78.94 179 PRO A N 1
ATOM 1483 C CA . PRO A 1 179 ? 15.300 11.243 -7.458 1.00 78.94 179 PRO A CA 1
ATOM 1484 C C . PRO A 1 179 ? 15.930 11.465 -8.845 1.00 78.94 179 PRO A C 1
ATOM 1486 O O . PRO A 1 179 ? 15.479 10.916 -9.844 1.00 78.94 179 PRO A O 1
ATOM 1489 N N . SER A 1 180 ? 16.959 12.312 -8.913 1.00 80.31 180 SER A N 1
ATOM 1490 C CA . SER A 1 180 ? 17.570 12.757 -10.171 1.00 80.31 180 SER A CA 1
ATOM 1491 C C . SER A 1 180 ? 18.178 11.623 -11.010 1.00 80.31 180 SER A C 1
ATOM 1493 O O . SER A 1 180 ? 18.775 10.684 -10.472 1.00 80.31 180 SER A O 1
ATOM 1495 N N . SER A 1 181 ? 18.093 11.750 -12.334 1.00 84.62 181 SER A N 1
ATOM 1496 C CA . SER A 1 181 ? 18.857 10.926 -13.272 1.00 84.62 181 SER A CA 1
ATOM 1497 C C . SER A 1 181 ? 19.203 11.669 -14.562 1.00 84.62 181 SER A C 1
ATOM 1499 O O . SER A 1 181 ? 18.663 12.738 -14.813 1.00 84.62 181 SER A O 1
ATOM 1501 N N . HIS A 1 182 ? 20.051 11.123 -15.435 1.00 85.12 182 HIS A N 1
ATOM 1502 C CA . HIS A 1 182 ? 20.265 11.735 -16.756 1.00 85.12 182 HIS A CA 1
ATOM 1503 C C . HIS A 1 182 ? 19.252 11.242 -17.799 1.00 85.12 182 HIS A C 1
ATOM 1505 O O . HIS A 1 182 ? 18.722 12.036 -18.576 1.00 85.12 182 HIS A O 1
ATOM 1511 N N . HIS A 1 183 ? 18.940 9.945 -17.774 1.00 88.31 183 HIS A N 1
ATOM 1512 C CA . HIS A 1 183 ? 17.895 9.340 -18.594 1.00 88.31 183 HIS A CA 1
ATOM 1513 C C . HIS A 1 183 ? 16.976 8.468 -17.748 1.00 88.31 183 HIS A C 1
ATOM 1515 O O . HIS A 1 183 ? 17.437 7.566 -17.042 1.00 88.31 183 HIS A O 1
ATOM 1521 N N . THR A 1 184 ? 15.672 8.684 -17.890 1.00 89.69 184 THR A N 1
ATOM 1522 C CA . THR A 1 184 ? 14.653 7.891 -17.210 1.00 89.69 184 THR A CA 1
ATOM 1523 C C . THR A 1 184 ? 13.638 7.311 -18.179 1.00 89.69 184 THR A C 1
ATOM 1525 O O . THR A 1 184 ? 12.994 8.049 -18.919 1.00 89.69 184 THR A O 1
ATOM 1528 N N . TYR A 1 185 ? 13.426 6.002 -18.084 1.00 90.69 185 TYR A N 1
ATOM 1529 C CA . TYR A 1 185 ? 12.320 5.276 -18.690 1.00 90.69 185 TYR A CA 1
ATOM 1530 C C . TYR A 1 185 ? 11.544 4.568 -17.583 1.00 90.69 185 TYR A C 1
ATOM 1532 O O . TYR A 1 185 ? 12.073 3.657 -16.939 1.00 90.69 185 TYR A O 1
ATOM 1540 N N . MET A 1 186 ? 10.306 4.991 -17.316 1.00 90.06 186 MET A N 1
ATOM 1541 C CA . MET A 1 186 ? 9.513 4.381 -16.243 1.00 90.06 186 MET A CA 1
ATOM 1542 C C . MET A 1 186 ? 8.052 4.162 -16.594 1.00 90.06 186 MET A C 1
ATOM 1544 O O . MET A 1 186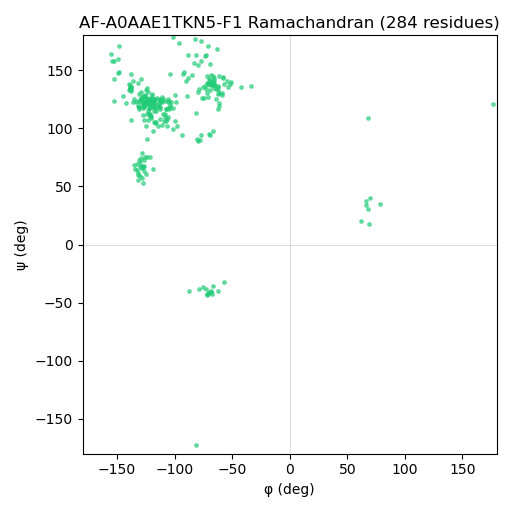 ? 7.367 5.050 -17.095 1.00 90.06 186 MET A O 1
ATOM 1548 N N . THR A 1 187 ? 7.540 2.996 -16.222 1.00 92.75 187 THR A N 1
ATOM 1549 C CA . THR A 1 187 ? 6.125 2.636 -16.380 1.00 92.75 187 THR A CA 1
ATOM 1550 C C . THR A 1 187 ? 5.559 2.119 -15.050 1.00 92.75 187 THR A C 1
ATOM 1552 O O . THR A 1 187 ? 5.274 0.932 -14.892 1.00 92.75 187 THR A O 1
ATOM 1555 N N . PRO A 1 188 ? 5.476 2.977 -14.014 1.00 92.06 188 PRO A N 1
ATOM 1556 C CA . PRO A 1 188 ? 5.018 2.542 -12.704 1.00 92.06 188 PRO A CA 1
ATOM 1557 C C . PRO A 1 188 ? 3.513 2.273 -12.711 1.00 92.06 188 PRO A C 1
ATOM 1559 O O . PRO A 1 188 ? 2.732 3.102 -13.168 1.00 92.06 188 PRO A O 1
ATOM 1562 N N . PHE A 1 189 ? 3.115 1.141 -12.142 1.00 94.25 189 PHE A N 1
ATOM 1563 C CA . PHE A 1 189 ? 1.728 0.761 -11.907 1.00 94.25 189 PHE A CA 1
ATOM 1564 C C . PHE A 1 189 ? 1.442 0.830 -10.407 1.00 94.25 189 PHE A C 1
ATOM 1566 O O . PHE A 1 189 ? 1.938 0.002 -9.641 1.00 94.25 189 PHE A O 1
ATOM 1573 N N . LEU A 1 190 ? 0.695 1.846 -9.972 1.00 93.44 190 LEU A N 1
ATOM 1574 C CA . LEU A 1 190 ? 0.487 2.175 -8.562 1.00 93.44 190 LEU A CA 1
ATOM 1575 C C . LEU A 1 190 ? -1.005 2.157 -8.225 1.00 93.44 190 LEU A C 1
ATOM 1577 O O . LEU A 1 190 ? -1.756 3.032 -8.657 1.00 93.44 190 LEU A O 1
ATOM 1581 N N . THR A 1 191 ? -1.433 1.196 -7.408 1.00 92.31 191 THR A N 1
ATOM 1582 C CA . THR A 1 191 ? -2.850 1.027 -7.041 1.00 92.31 191 THR A CA 1
ATOM 1583 C C . THR A 1 191 ? -3.015 0.839 -5.529 1.00 92.31 191 THR A C 1
ATOM 1585 O O . THR A 1 191 ? -3.398 -0.241 -5.064 1.00 92.31 191 THR A O 1
ATOM 1588 N N . PRO A 1 192 ? -2.667 1.849 -4.711 1.00 89.88 192 PRO A N 1
ATOM 1589 C CA . PRO A 1 192 ? -2.875 1.753 -3.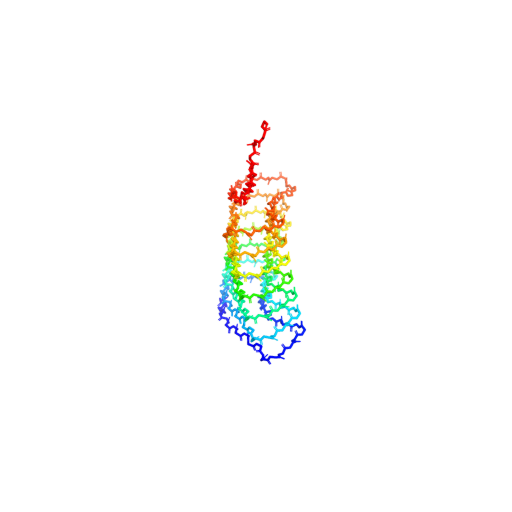276 1.00 89.88 192 PRO A CA 1
ATOM 1590 C C . PRO A 1 192 ? -4.366 1.708 -2.958 1.00 89.88 192 PRO A C 1
ATOM 1592 O O . PRO A 1 192 ? -5.162 2.471 -3.510 1.00 89.88 192 PRO A O 1
ATOM 1595 N N . HIS A 1 193 ? -4.730 0.826 -2.037 1.00 89.50 193 HIS A N 1
ATOM 1596 C CA . HIS A 1 193 ? -6.113 0.603 -1.660 1.00 89.50 193 HIS A CA 1
ATOM 1597 C C . HIS A 1 193 ? -6.280 0.680 -0.146 1.00 89.50 193 HIS A C 1
ATOM 1599 O O . HIS A 1 193 ? -5.554 0.035 0.617 1.00 89.50 193 HIS A O 1
ATOM 1605 N N . HIS A 1 194 ? -7.270 1.449 0.296 1.00 85.12 194 HIS A N 1
ATOM 1606 C CA . HIS A 1 194 ? -7.584 1.589 1.711 1.00 85.12 194 HIS A CA 1
ATOM 1607 C C . HIS A 1 194 ? -9.059 1.303 1.963 1.00 85.12 194 HIS A C 1
ATOM 1609 O O . HIS A 1 194 ? -9.933 1.931 1.372 1.00 85.12 194 HIS A O 1
ATOM 1615 N N . THR A 1 195 ? -9.328 0.391 2.889 1.00 84.31 195 THR A N 1
ATOM 1616 C CA . THR A 1 195 ? -10.678 0.007 3.298 1.00 84.31 195 THR A CA 1
ATOM 1617 C C . THR A 1 195 ? -10.890 0.358 4.757 1.00 84.31 195 THR A C 1
ATOM 1619 O O . THR A 1 195 ? -10.155 -0.100 5.634 1.00 84.31 195 THR A O 1
ATOM 1622 N N . TYR A 1 196 ? -11.940 1.122 5.030 1.00 78.56 196 TYR A N 1
ATOM 1623 C CA . TYR A 1 196 ? -12.385 1.467 6.371 1.00 78.56 196 TYR A CA 1
ATOM 1624 C C . TYR A 1 196 ? -13.754 0.848 6.621 1.00 78.56 196 TYR A C 1
ATOM 1626 O O . TYR A 1 196 ? -14.772 1.364 6.169 1.00 78.56 196 TYR A O 1
ATOM 1634 N N . ASN A 1 197 ? -13.772 -0.259 7.359 1.00 77.06 197 ASN A N 1
ATOM 1635 C CA . ASN A 1 197 ? -14.986 -0.931 7.799 1.00 77.06 197 ASN A CA 1
ATOM 1636 C C . ASN A 1 197 ? -15.264 -0.521 9.244 1.00 77.06 197 ASN A C 1
ATOM 1638 O O . ASN A 1 197 ? -14.571 -0.941 10.181 1.00 77.06 197 ASN A O 1
ATOM 1642 N N . THR A 1 198 ? -16.268 0.330 9.437 1.00 65.81 198 THR A N 1
ATOM 1643 C CA . THR A 1 198 ? -16.601 0.849 10.765 1.00 65.81 198 THR A CA 1
ATOM 1644 C C . THR A 1 198 ? -18.103 0.721 11.004 1.00 65.81 198 THR A C 1
ATOM 1646 O O . THR A 1 198 ? -18.850 1.303 10.234 1.00 65.81 198 THR A O 1
ATOM 1649 N N . PRO A 1 199 ? -18.599 -0.019 12.009 1.00 60.22 199 PRO A N 1
ATOM 1650 C CA . PRO A 1 199 ? -20.019 -0.114 12.320 1.00 60.22 199 PRO A CA 1
ATOM 1651 C C . PRO A 1 199 ? -20.492 1.081 13.164 1.00 60.22 199 PRO A C 1
ATOM 1653 O O . PRO A 1 199 ? -19.707 1.918 13.589 1.00 60.22 199 PRO A O 1
ATOM 1656 N N . LYS A 1 200 ? -21.797 1.129 13.455 1.00 55.94 200 LYS A N 1
ATOM 1657 C CA . LYS A 1 200 ? -22.496 2.212 14.173 1.00 55.94 200 LYS A CA 1
ATOM 1658 C C . LYS A 1 200 ? -21.703 2.732 15.389 1.00 55.94 200 LYS A C 1
ATOM 1660 O O . LYS A 1 200 ? -21.261 1.931 16.216 1.00 55.94 200 LYS A O 1
ATOM 1665 N N . ASN A 1 201 ? -21.627 4.058 15.555 1.00 57.34 201 ASN A N 1
ATOM 1666 C CA . ASN A 1 201 ? -20.977 4.770 16.673 1.00 57.34 201 ASN A CA 1
ATOM 1667 C C . ASN A 1 201 ? -19.434 4.695 16.722 1.00 57.34 201 ASN A C 1
ATOM 1669 O O . ASN A 1 201 ? -18.846 4.563 17.800 1.00 57.34 201 ASN A O 1
ATOM 1673 N N . THR A 1 202 ? -18.768 4.788 15.579 1.00 59.72 202 THR A N 1
ATOM 1674 C CA . THR A 1 202 ? -17.318 5.021 15.471 1.00 59.72 202 THR A CA 1
ATOM 1675 C C . THR A 1 202 ? -17.062 6.401 14.873 1.00 59.72 202 THR A C 1
ATOM 1677 O O . THR A 1 202 ? -17.533 6.705 13.779 1.00 59.72 202 THR A O 1
ATOM 1680 N N . ASN A 1 203 ? -16.302 7.236 15.578 1.00 62.84 203 ASN A N 1
ATOM 1681 C CA . ASN A 1 203 ? -16.014 8.614 15.182 1.00 62.84 203 ASN A CA 1
ATOM 1682 C C . ASN A 1 203 ? -14.499 8.849 15.156 1.00 62.84 203 ASN A C 1
ATOM 1684 O O . ASN A 1 203 ? -13.962 9.473 16.084 1.00 62.84 203 ASN A O 1
ATOM 1688 N N . PRO A 1 204 ? -13.778 8.352 14.131 1.00 67.31 204 PRO A N 1
ATOM 1689 C CA . PRO A 1 204 ? -12.412 8.787 13.938 1.00 67.31 204 PRO A CA 1
ATOM 1690 C C . PRO A 1 204 ? -12.386 10.298 13.739 1.00 67.31 204 PRO A C 1
ATOM 1692 O O . PRO A 1 204 ? -13.136 10.819 12.924 1.00 67.31 204 PRO A O 1
ATOM 1695 N N . LYS A 1 205 ? -11.558 11.044 14.478 1.00 73.56 205 LYS A N 1
ATOM 1696 C CA . LYS A 1 205 ? -11.566 12.509 14.300 1.00 73.56 205 LYS A CA 1
ATOM 1697 C C . LYS A 1 205 ? -11.002 12.893 12.933 1.00 73.56 205 LYS A C 1
ATOM 1699 O O . LYS A 1 205 ? -11.563 13.770 12.283 1.00 73.56 205 LYS A O 1
ATOM 1704 N N . HIS A 1 206 ? -9.929 12.225 12.509 1.00 79.06 206 HIS A N 1
ATOM 1705 C CA . HIS A 1 206 ? -9.263 12.493 11.240 1.00 79.06 206 HIS A CA 1
ATOM 1706 C C . HIS A 1 206 ? -8.831 11.197 10.553 1.00 79.06 206 HIS A C 1
ATOM 1708 O O . HIS A 1 206 ? -8.201 10.340 11.181 1.00 79.06 206 HIS A O 1
ATOM 1714 N N . ILE A 1 207 ? -9.115 11.091 9.260 1.00 81.19 207 ILE A N 1
ATOM 1715 C CA . ILE A 1 207 ? -8.529 10.086 8.371 1.00 81.19 207 ILE A CA 1
ATOM 1716 C C . ILE A 1 207 ? -7.748 10.838 7.296 1.00 81.19 207 ILE A C 1
ATOM 1718 O O . ILE A 1 207 ? -8.317 11.701 6.633 1.00 81.19 207 ILE A O 1
ATOM 1722 N N . ASN A 1 208 ? -6.454 10.548 7.160 1.00 85.94 208 ASN A N 1
ATOM 1723 C CA . ASN A 1 208 ? -5.571 11.185 6.189 1.00 85.94 208 ASN A CA 1
ATOM 1724 C C . ASN A 1 208 ? -4.844 10.130 5.346 1.00 85.94 208 ASN A C 1
ATOM 1726 O O . ASN A 1 208 ? -3.975 9.416 5.852 1.00 85.94 208 ASN A O 1
ATOM 1730 N N . THR A 1 209 ? -5.174 10.035 4.063 1.00 86.44 209 THR A N 1
ATOM 1731 C CA . THR A 1 209 ? -4.610 9.033 3.144 1.00 86.44 209 THR A CA 1
ATOM 1732 C C . THR A 1 209 ? -4.029 9.715 1.907 1.00 86.44 209 THR A C 1
ATOM 1734 O O . THR A 1 209 ? -4.546 9.546 0.803 1.00 86.44 209 THR A O 1
ATOM 1737 N N . PRO A 1 210 ? -2.996 10.561 2.072 1.00 88.38 210 PRO A N 1
ATOM 1738 C CA . PRO A 1 210 ? -2.434 11.290 0.952 1.00 88.38 210 PRO A CA 1
ATOM 1739 C C . PRO A 1 210 ? -1.733 10.327 -0.005 1.00 88.38 210 PRO A C 1
ATOM 1741 O O . PRO A 1 210 ? -1.018 9.418 0.423 1.00 88.38 210 PRO A O 1
ATOM 1744 N N . PHE A 1 211 ? -1.906 10.574 -1.294 1.00 89.56 211 PHE A N 1
ATOM 17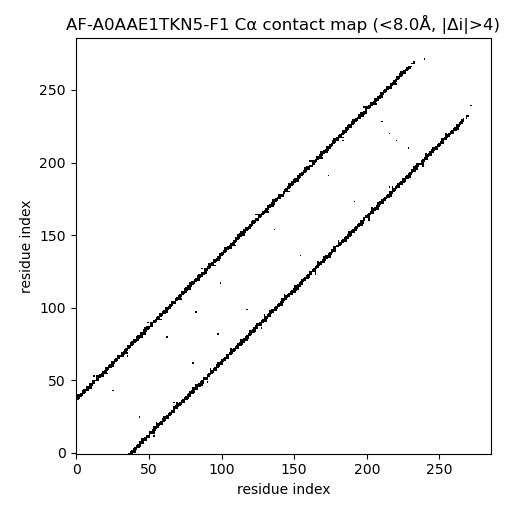45 C CA . PHE A 1 211 ? -1.137 9.943 -2.350 1.00 89.56 211 PHE A CA 1
ATOM 1746 C C . PHE A 1 211 ? -0.178 10.979 -2.923 1.00 89.56 211 PHE A C 1
ATOM 1748 O O . PHE A 1 211 ? -0.616 11.984 -3.479 1.00 89.56 211 PHE A O 1
ATOM 1755 N N . LEU A 1 212 ? 1.122 10.742 -2.778 1.00 91.00 212 LEU A N 1
ATOM 1756 C CA . LEU A 1 212 ? 2.165 11.596 -3.327 1.00 91.00 212 LEU A CA 1
ATOM 1757 C C . LEU A 1 212 ? 3.024 10.798 -4.302 1.00 91.00 212 LEU A C 1
ATOM 1759 O O . LEU A 1 212 ? 3.636 9.789 -3.946 1.00 91.00 212 LEU A O 1
ATOM 1763 N N . TYR A 1 213 ? 3.081 11.296 -5.528 1.00 88.56 213 TYR A N 1
ATOM 1764 C CA . TYR A 1 213 ? 3.914 10.769 -6.589 1.00 88.56 213 TYR A CA 1
ATOM 1765 C C . TYR A 1 213 ? 4.786 11.880 -7.167 1.00 88.56 213 TYR A C 1
ATOM 1767 O O . TYR A 1 213 ? 4.276 12.896 -7.640 1.00 88.56 213 TYR A O 1
ATOM 1775 N N . THR A 1 214 ? 6.102 11.680 -7.134 1.00 86.44 214 THR A N 1
ATOM 1776 C CA . THR A 1 214 ? 7.071 12.631 -7.687 1.00 86.44 214 THR A CA 1
ATOM 1777 C C . THR A 1 214 ? 7.904 11.953 -8.770 1.00 86.44 214 THR A C 1
ATOM 1779 O O . THR A 1 214 ? 8.577 10.942 -8.518 1.00 86.44 214 THR A O 1
ATOM 1782 N N . THR A 1 215 ? 7.876 12.507 -9.981 1.00 81.50 215 THR A N 1
ATOM 1783 C CA . THR A 1 215 ? 8.745 12.050 -11.076 1.00 81.50 215 THR A CA 1
ATOM 1784 C C . THR A 1 215 ? 10.187 12.505 -10.830 1.00 81.50 215 THR A C 1
ATOM 1786 O O . THR A 1 215 ? 10.409 13.413 -10.022 1.00 81.50 215 THR A O 1
ATOM 1789 N N . PRO A 1 216 ? 11.183 11.903 -11.503 1.00 78.94 216 PRO A N 1
ATOM 1790 C CA . PRO A 1 216 ? 12.562 12.346 -11.375 1.00 78.94 216 PRO A CA 1
ATOM 1791 C C . PRO A 1 216 ? 12.756 13.715 -12.011 1.00 78.94 216 PRO A C 1
ATOM 1793 O O . PRO A 1 216 ? 12.063 14.084 -12.959 1.00 78.94 216 PRO A O 1
ATOM 1796 N N . THR A 1 217 ? 13.767 14.429 -11.533 1.00 81.75 217 THR A N 1
ATOM 1797 C CA . THR A 1 217 ? 14.442 15.450 -12.336 1.00 81.75 217 THR A CA 1
ATOM 1798 C C . THR A 1 217 ? 15.354 14.725 -13.320 1.00 81.75 217 THR A C 1
ATOM 1800 O O . THR A 1 217 ? 16.163 13.901 -12.892 1.00 81.75 217 THR A O 1
ATOM 1803 N N . SER A 1 218 ? 15.244 14.989 -14.622 1.00 83.69 218 SER A N 1
ATOM 1804 C CA . SER A 1 218 ? 16.114 14.324 -15.596 1.00 83.69 218 SER A CA 1
ATOM 1805 C C . SER A 1 218 ? 16.354 15.129 -16.860 1.00 83.69 218 SER A C 1
ATOM 1807 O O . SER A 1 218 ? 15.553 15.992 -17.201 1.00 83.69 218 SER A O 1
ATOM 1809 N N . HIS A 1 219 ? 17.444 14.847 -17.577 1.00 82.81 219 HIS A N 1
ATOM 1810 C CA . HIS A 1 219 ? 17.661 15.456 -18.890 1.00 82.81 219 HIS A CA 1
ATOM 1811 C C . HIS A 1 219 ? 16.666 14.889 -19.915 1.00 82.81 219 HIS A C 1
ATOM 1813 O O . HIS A 1 219 ? 16.091 15.643 -20.701 1.00 82.81 219 HIS A O 1
ATOM 1819 N N . HIS A 1 220 ? 16.412 13.576 -19.858 1.00 85.06 220 HIS A N 1
ATOM 1820 C CA . HIS A 1 220 ? 15.407 12.899 -20.677 1.00 85.06 220 HIS A CA 1
ATOM 1821 C C . HIS A 1 220 ? 14.480 12.032 -19.829 1.00 85.06 220 HIS A C 1
ATOM 1823 O O . HIS A 1 220 ? 14.931 11.130 -19.121 1.00 85.06 220 HIS A O 1
ATOM 1829 N N . ILE A 1 221 ? 13.176 12.257 -19.965 1.00 85.75 221 ILE A N 1
ATOM 1830 C CA . ILE A 1 221 ? 12.126 11.505 -19.278 1.00 85.75 221 ILE A CA 1
ATOM 1831 C C . ILE A 1 221 ? 11.197 10.879 -20.314 1.00 85.75 221 ILE A C 1
ATOM 1833 O O . ILE A 1 221 ? 10.592 11.590 -21.111 1.00 85.75 221 ILE A O 1
ATOM 1837 N N . TYR A 1 222 ? 11.033 9.561 -20.249 1.00 88.06 222 TYR A N 1
ATOM 1838 C CA . TYR A 1 222 ? 9.949 8.824 -20.886 1.00 88.06 222 TYR A CA 1
ATOM 1839 C C . TYR A 1 222 ? 9.156 8.095 -19.805 1.00 88.06 222 TYR A C 1
ATOM 1841 O O . TYR A 1 222 ? 9.660 7.161 -19.174 1.00 88.06 222 TYR A O 1
ATOM 1849 N N . MET A 1 223 ? 7.922 8.526 -19.549 1.00 86.62 223 MET A N 1
ATOM 1850 C CA . MET A 1 223 ? 7.131 7.965 -18.456 1.00 86.62 223 MET A CA 1
ATOM 1851 C C . MET A 1 223 ? 5.671 7.725 -18.815 1.00 86.62 223 MET A C 1
ATOM 1853 O O . MET A 1 223 ? 4.990 8.605 -19.333 1.00 86.62 223 MET A O 1
ATOM 1857 N N . THR A 1 224 ? 5.172 6.544 -18.454 1.00 89.88 224 THR A N 1
ATOM 1858 C CA . THR A 1 224 ? 3.762 6.159 -18.638 1.00 89.88 224 THR A CA 1
ATOM 1859 C C . THR A 1 224 ? 3.188 5.602 -17.326 1.00 89.88 224 THR A C 1
ATOM 1861 O O . THR A 1 224 ? 2.971 4.399 -17.182 1.00 89.88 224 THR A O 1
ATOM 1864 N N . PRO A 1 225 ? 3.039 6.439 -16.279 1.00 89.00 225 PRO A N 1
ATOM 1865 C CA . PRO A 1 225 ? 2.543 5.964 -14.995 1.00 89.00 225 PRO A CA 1
ATOM 1866 C C . PRO A 1 225 ? 1.055 5.614 -15.079 1.00 89.00 225 PRO A C 1
ATOM 1868 O O . PRO A 1 225 ? 0.265 6.368 -15.642 1.00 89.00 225 PRO A O 1
ATOM 1871 N N . PHE A 1 226 ? 0.670 4.504 -14.460 1.00 91.25 226 PHE A N 1
ATOM 1872 C CA . PHE A 1 226 ? -0.714 4.107 -14.237 1.00 91.25 226 PHE A CA 1
ATOM 1873 C C . PHE A 1 226 ? -1.022 4.228 -12.746 1.00 91.25 226 PHE A C 1
ATOM 1875 O O . PHE A 1 226 ? -0.450 3.504 -11.931 1.00 91.25 226 PHE A O 1
ATOM 1882 N N . LEU A 1 227 ? -1.893 5.166 -12.381 1.00 89.88 227 LEU A N 1
ATOM 1883 C CA . LEU A 1 227 ? -2.153 5.551 -10.997 1.00 89.88 227 LEU A CA 1
ATOM 1884 C C . LEU A 1 227 ? -3.638 5.382 -10.677 1.00 89.88 227 LEU A C 1
ATOM 1886 O O . LEU A 1 227 ? -4.473 6.100 -11.230 1.00 89.88 227 LEU A O 1
ATOM 1890 N N . THR A 1 228 ? -3.972 4.466 -9.765 1.00 88.56 228 THR A N 1
ATOM 1891 C CA . THR A 1 228 ? -5.363 4.243 -9.337 1.00 88.56 228 THR A CA 1
ATOM 1892 C C . THR A 1 228 ? -5.502 4.105 -7.819 1.00 88.56 228 THR A C 1
ATOM 1894 O O . THR A 1 228 ? -5.769 3.009 -7.312 1.00 88.56 228 THR A O 1
ATOM 1897 N N . PRO A 1 229 ? -5.279 5.187 -7.050 1.00 85.81 229 PRO A N 1
ATOM 1898 C CA . PRO A 1 229 ? -5.543 5.165 -5.620 1.00 85.81 229 PRO A CA 1
ATOM 1899 C C . PRO A 1 229 ? -7.045 4.999 -5.358 1.00 85.81 229 PRO A C 1
ATOM 1901 O O . PRO A 1 229 ? -7.876 5.675 -5.969 1.00 85.81 229 PRO A O 1
ATOM 1904 N N . HIS A 1 230 ? -7.387 4.108 -4.431 1.00 84.56 230 HIS A N 1
ATOM 1905 C CA . HIS A 1 230 ? -8.771 3.797 -4.087 1.00 84.56 230 HIS A CA 1
ATOM 1906 C C . HIS A 1 230 ? -8.999 3.815 -2.576 1.00 84.56 230 HIS A C 1
ATOM 1908 O O . HIS A 1 230 ? -8.198 3.297 -1.788 1.00 84.56 230 HIS A O 1
ATOM 1914 N N . HIS A 1 231 ? -10.139 4.373 -2.171 1.00 81.44 231 HIS A N 1
ATOM 1915 C CA . HIS A 1 231 ? -10.549 4.448 -0.775 1.00 81.44 231 HIS A CA 1
ATOM 1916 C C . HIS A 1 231 ? -12.009 4.022 -0.629 1.00 81.44 231 HIS A C 1
ATOM 1918 O O . HIS A 1 231 ? -12.904 4.622 -1.217 1.00 81.44 231 HIS A O 1
ATOM 1924 N N . THR A 1 232 ? -12.254 3.012 0.202 1.00 80.38 232 THR A N 1
ATOM 1925 C CA . THR A 1 232 ? -13.601 2.542 0.545 1.00 80.38 232 THR A CA 1
ATOM 1926 C C . THR A 1 232 ? -13.912 2.881 1.994 1.00 80.38 232 THR A C 1
ATOM 1928 O O . THR A 1 232 ? -13.166 2.496 2.897 1.00 80.38 232 THR A O 1
ATOM 1931 N N . TYR A 1 233 ? -15.040 3.549 2.227 1.00 75.00 233 TYR A N 1
ATOM 1932 C CA . TYR A 1 233 ? -15.542 3.870 3.562 1.00 75.00 233 TYR A CA 1
ATOM 1933 C C . TYR A 1 233 ? -16.902 3.208 3.770 1.00 75.00 233 TYR A C 1
ATOM 1935 O O . TYR A 1 233 ? -17.934 3.726 3.356 1.00 75.00 233 TYR A O 1
ATOM 1943 N N . ASN A 1 234 ? -16.897 2.056 4.433 1.00 75.50 234 ASN A N 1
ATOM 1944 C CA . ASN A 1 234 ? -18.106 1.317 4.766 1.00 75.50 234 ASN A CA 1
ATOM 1945 C C . ASN A 1 234 ? -18.555 1.719 6.168 1.00 75.50 234 ASN A C 1
ATOM 1947 O O . ASN A 1 234 ? -18.078 1.175 7.172 1.00 75.50 234 ASN A O 1
ATOM 1951 N N . THR A 1 235 ? -19.456 2.700 6.230 1.00 64.12 235 THR A N 1
ATOM 1952 C CA . THR A 1 235 ? -19.951 3.260 7.486 1.00 64.12 235 THR A CA 1
ATOM 1953 C C . THR A 1 235 ? -21.493 3.228 7.532 1.00 64.12 235 THR A C 1
ATOM 1955 O O . THR A 1 235 ? -22.161 3.800 6.673 1.00 64.12 235 THR A O 1
ATOM 1958 N N . PRO A 1 236 ? -22.128 2.509 8.478 1.00 57.84 236 PRO A N 1
ATOM 1959 C CA . PRO A 1 236 ? -23.567 2.578 8.688 1.00 57.84 236 PRO A CA 1
ATOM 1960 C C . PRO A 1 236 ? -23.926 3.814 9.530 1.00 57.84 236 PRO A C 1
ATOM 1962 O O . PRO A 1 236 ? -23.079 4.366 10.228 1.00 57.84 236 PRO A O 1
ATOM 1965 N N . LYS A 1 237 ? -25.210 4.212 9.511 1.00 51.62 237 LYS A N 1
ATOM 1966 C CA . LYS A 1 237 ? -25.779 5.389 10.212 1.00 51.62 237 LYS A CA 1
ATOM 1967 C C . LYS A 1 237 ? -25.107 5.702 11.573 1.00 51.62 237 LYS A C 1
ATOM 1969 O O . LYS A 1 237 ? -24.959 4.808 12.411 1.00 51.62 237 LYS A O 1
ATOM 1974 N N . ASN A 1 238 ? -24.832 6.989 11.828 1.00 53.22 238 ASN A N 1
ATOM 1975 C CA . ASN A 1 238 ? -24.235 7.578 13.051 1.00 53.22 238 ASN A CA 1
ATOM 1976 C C . ASN A 1 238 ? -22.706 7.450 13.209 1.00 53.22 238 ASN A C 1
ATOM 1978 O O . ASN A 1 238 ? -22.194 7.326 14.325 1.00 53.22 238 ASN A O 1
ATOM 1982 N N . THR A 1 239 ? -21.972 7.508 12.108 1.00 55.81 239 THR A N 1
ATOM 1983 C CA . THR A 1 239 ? -20.511 7.657 12.079 1.00 55.81 239 THR A CA 1
ATOM 1984 C C . THR A 1 239 ? -20.173 8.963 11.376 1.00 55.81 239 THR A C 1
ATOM 1986 O O . THR A 1 239 ? -20.456 9.102 10.188 1.00 55.81 239 THR A O 1
ATOM 1989 N N . ASN A 1 240 ? -19.583 9.915 12.097 1.00 59.53 240 ASN A N 1
ATOM 1990 C CA . ASN A 1 240 ? -19.175 11.200 11.533 1.00 59.53 240 ASN A CA 1
ATOM 1991 C C . ASN A 1 240 ? -17.680 11.404 11.785 1.00 59.53 240 ASN A C 1
ATOM 1993 O O . ASN A 1 240 ? -17.300 11.935 12.839 1.00 59.53 240 ASN A O 1
ATOM 1997 N N . PRO A 1 241 ? -16.801 10.973 10.856 1.00 62.69 241 PRO A N 1
ATOM 1998 C CA . PRO A 1 241 ? -15.453 11.493 10.872 1.00 62.69 241 PRO A CA 1
ATOM 1999 C C . PRO A 1 241 ? -15.512 13.006 10.720 1.00 62.69 241 PRO A C 1
ATOM 2001 O O . PRO A 1 241 ? -16.192 13.513 9.833 1.00 62.69 241 PRO A O 1
ATOM 2004 N N . LYS A 1 242 ? -14.816 13.740 11.594 1.00 67.38 242 LYS A N 1
ATOM 2005 C CA . LYS A 1 242 ? -14.822 15.208 11.501 1.00 67.38 242 LYS A CA 1
ATOM 2006 C C . LYS A 1 242 ? -14.117 15.676 10.230 1.00 67.38 242 LYS A C 1
ATOM 2008 O O . LYS A 1 242 ? -14.535 16.661 9.638 1.00 67.38 242 LYS A O 1
ATOM 2013 N N . HIS A 1 243 ? -13.060 14.966 9.826 1.00 73.88 243 HIS A N 1
ATOM 2014 C CA . HIS A 1 243 ? -12.297 15.266 8.621 1.00 73.88 243 HIS A CA 1
ATOM 2015 C C . HIS A 1 243 ? -11.805 13.980 7.948 1.00 73.88 243 HIS A C 1
ATOM 2017 O O . HIS A 1 243 ? -11.136 13.158 8.580 1.00 73.88 243 HIS A O 1
ATOM 2023 N N . ILE A 1 244 ? -12.092 13.839 6.656 1.00 76.12 244 ILE A N 1
ATOM 2024 C CA . ILE A 1 244 ? -11.438 12.882 5.761 1.00 76.12 244 ILE A CA 1
ATOM 2025 C C . ILE A 1 244 ? -10.631 13.711 4.764 1.00 76.12 244 ILE A C 1
ATOM 2027 O O . ILE A 1 244 ? -11.181 14.610 4.135 1.00 76.12 244 ILE A O 1
ATOM 2031 N N . ASN A 1 245 ? -9.334 13.438 4.652 1.00 81.25 245 ASN A N 1
ATOM 2032 C CA . ASN A 1 245 ? -8.440 14.103 3.714 1.00 81.25 245 ASN A CA 1
ATOM 2033 C C . ASN A 1 245 ? -7.685 13.053 2.895 1.00 81.25 245 ASN A C 1
ATOM 2035 O O . ASN A 1 245 ? -6.931 12.254 3.445 1.00 81.25 245 ASN A O 1
ATOM 2039 N N . THR A 1 246 ? -7.885 13.045 1.584 1.00 82.19 246 THR A N 1
ATOM 2040 C CA . THR A 1 246 ? -7.263 12.077 0.669 1.00 82.19 246 THR A CA 1
ATOM 2041 C C . THR A 1 246 ? -6.590 12.827 -0.483 1.00 82.19 246 THR A C 1
ATOM 2043 O O . THR A 1 246 ? -6.988 12.665 -1.638 1.00 82.19 246 THR A O 1
ATOM 2046 N N . PRO A 1 247 ? -5.647 13.747 -0.195 1.00 83.81 247 PRO A N 1
ATOM 2047 C CA . PRO A 1 247 ? -5.106 14.602 -1.234 1.00 83.81 247 PRO A CA 1
ATOM 2048 C C . PRO A 1 247 ? -4.263 13.759 -2.185 1.00 83.81 247 PRO A C 1
ATOM 2050 O O . PRO A 1 247 ? -3.470 12.917 -1.760 1.00 83.81 247 PRO A O 1
ATOM 2053 N N . PHE A 1 248 ? -4.427 14.019 -3.472 1.00 84.25 248 PHE A N 1
ATOM 2054 C CA . PHE A 1 248 ? -3.581 13.471 -4.514 1.00 84.25 248 PHE A CA 1
ATOM 2055 C C . PHE A 1 248 ? -2.636 14.574 -4.978 1.00 84.25 248 PHE A C 1
ATOM 2057 O O . PHE A 1 248 ? -3.087 15.618 -5.450 1.00 84.25 248 PHE A O 1
ATOM 2064 N N . LEU A 1 249 ? -1.334 14.358 -4.817 1.00 85.75 249 LEU A N 1
ATOM 2065 C CA . LEU A 1 249 ? -0.302 15.264 -5.293 1.00 85.75 249 LEU A CA 1
ATOM 2066 C C . LEU A 1 249 ? 0.608 14.530 -6.269 1.00 85.75 249 LEU A C 1
ATOM 2068 O O . LEU A 1 249 ? 1.181 13.481 -5.974 1.00 85.75 249 LEU A O 1
ATOM 2072 N N . TYR A 1 250 ? 0.740 15.140 -7.434 1.00 82.88 250 TYR A N 1
ATOM 2073 C CA . TYR A 1 250 ? 1.561 14.679 -8.526 1.00 82.88 250 TYR A CA 1
ATOM 2074 C C . TYR A 1 250 ? 2.497 15.816 -8.924 1.00 82.88 250 TYR A C 1
ATOM 2076 O O . TYR A 1 250 ? 2.026 16.902 -9.265 1.00 82.88 250 TYR A O 1
ATOM 2084 N N . THR A 1 251 ? 3.809 15.593 -8.846 1.00 81.56 251 THR A N 1
ATOM 2085 C CA . THR A 1 251 ? 4.801 16.613 -9.202 1.00 81.56 251 THR A CA 1
ATOM 2086 C C . THR A 1 251 ? 5.763 16.112 -10.265 1.00 81.56 251 THR A C 1
ATOM 2088 O O . THR A 1 251 ? 6.295 15.004 -10.182 1.00 81.56 251 THR A O 1
ATOM 2091 N N . THR A 1 252 ? 6.001 16.974 -11.252 1.00 74.50 252 THR A N 1
ATOM 2092 C CA . THR A 1 252 ? 7.001 16.777 -12.299 1.00 74.50 252 THR A CA 1
ATOM 2093 C C . THR A 1 252 ? 8.062 17.863 -12.216 1.00 74.50 252 THR A C 1
ATOM 2095 O O . THR A 1 252 ? 7.776 19.001 -12.597 1.00 74.50 252 THR A O 1
ATOM 2098 N N . PRO A 1 253 ? 9.266 17.561 -11.700 1.00 69.69 253 PRO A N 1
ATOM 2099 C CA . PRO A 1 253 ? 10.385 18.491 -11.735 1.00 69.69 253 PRO A CA 1
ATOM 2100 C C . PRO A 1 253 ? 10.820 18.808 -13.171 1.00 69.69 253 PRO A C 1
ATOM 2102 O O . PRO A 1 253 ? 10.413 18.148 -14.129 1.00 69.69 253 PRO A O 1
ATOM 2105 N N . SER A 1 254 ? 11.673 19.822 -13.313 1.00 67.19 254 SER A N 1
ATOM 2106 C CA . SER A 1 254 ? 12.193 20.268 -14.604 1.00 67.19 254 SER A CA 1
ATOM 2107 C C . SER A 1 254 ? 12.932 19.160 -15.357 1.00 67.19 254 SER A C 1
ATOM 2109 O O . SER A 1 254 ? 13.644 18.337 -14.779 1.00 67.19 254 SER A O 1
ATOM 2111 N N . SER A 1 255 ? 12.781 19.184 -16.677 1.00 76.56 255 SER A N 1
ATOM 2112 C CA . SER A 1 255 ? 13.457 18.288 -17.603 1.00 76.56 255 SER A CA 1
ATOM 2113 C C . SER A 1 255 ? 13.679 19.010 -18.930 1.00 76.56 255 SER A C 1
ATOM 2115 O O . SER A 1 255 ? 12.875 19.867 -19.302 1.00 76.56 255 SER A O 1
ATOM 2117 N N . HIS A 1 256 ? 14.776 18.693 -19.622 1.00 74.19 256 HIS A N 1
ATOM 2118 C CA . HIS A 1 256 ? 15.047 19.256 -20.948 1.00 74.19 256 HIS A CA 1
ATOM 2119 C C . HIS A 1 256 ? 14.162 18.606 -22.018 1.00 74.19 256 HIS A C 1
ATOM 2121 O O . HIS A 1 256 ? 13.688 19.287 -22.926 1.00 74.19 256 HIS A O 1
ATOM 2127 N N . HIS A 1 257 ? 13.890 17.303 -21.886 1.00 78.12 257 HIS A N 1
ATOM 2128 C CA . HIS A 1 257 ? 13.045 16.544 -22.801 1.00 78.12 257 HIS A CA 1
ATOM 2129 C C . HIS A 1 257 ? 12.122 15.596 -22.033 1.00 78.12 257 HIS A C 1
ATOM 2131 O O . HIS A 1 257 ? 12.555 14.555 -21.537 1.00 78.12 257 HIS A O 1
ATOM 2137 N N . THR A 1 258 ? 10.831 15.931 -21.979 1.00 80.56 258 THR A N 1
ATOM 2138 C CA . THR A 1 258 ? 9.809 15.113 -21.313 1.00 80.56 258 THR A CA 1
ATOM 2139 C C . THR A 1 258 ? 8.823 14.546 -22.323 1.00 80.56 258 THR A C 1
ATOM 2141 O O . THR A 1 258 ? 8.127 15.295 -23.004 1.00 80.56 258 THR A O 1
ATOM 2144 N N . TYR A 1 259 ? 8.697 13.224 -22.344 1.00 83.19 259 TYR A N 1
ATOM 2145 C CA . TYR A 1 259 ? 7.545 12.519 -22.884 1.00 83.19 259 TYR A CA 1
ATOM 2146 C C . TYR A 1 259 ? 6.806 11.830 -21.739 1.00 83.19 259 TYR A C 1
ATOM 2148 O O . TYR A 1 259 ? 7.364 10.981 -21.039 1.00 83.19 259 TYR A O 1
ATOM 2156 N N . MET A 1 260 ? 5.549 12.212 -21.531 1.00 81.62 260 MET A N 1
ATOM 2157 C CA . MET A 1 260 ? 4.775 11.744 -20.394 1.00 81.62 260 MET A CA 1
ATOM 2158 C C . MET A 1 260 ? 3.319 11.488 -20.768 1.00 81.62 260 MET A C 1
ATOM 2160 O O . MET A 1 260 ? 2.620 12.404 -21.192 1.00 81.62 260 MET A O 1
ATOM 2164 N N . THR A 1 261 ? 2.857 10.256 -20.562 1.00 84.50 261 THR A N 1
ATOM 2165 C CA . THR A 1 261 ? 1.462 9.849 -20.794 1.00 84.50 261 THR A CA 1
ATOM 2166 C C . THR A 1 261 ? 0.901 9.155 -19.547 1.00 84.50 261 THR A C 1
ATOM 2168 O O . THR A 1 261 ? 0.868 7.927 -19.461 1.00 84.50 261 THR A O 1
ATOM 2171 N N . PRO A 1 262 ? 0.507 9.927 -18.517 1.00 82.94 262 PRO A N 1
ATOM 2172 C CA . PRO A 1 262 ? -0.042 9.363 -17.295 1.00 82.94 262 PRO A CA 1
ATOM 2173 C C . PRO A 1 262 ? -1.483 8.889 -17.511 1.00 82.94 262 PRO A C 1
ATOM 2175 O O . PRO A 1 262 ? -2.312 9.616 -18.058 1.00 82.94 262 PRO A O 1
ATOM 2178 N N . PHE A 1 263 ? -1.801 7.698 -17.014 1.00 84.94 263 PHE A N 1
ATOM 2179 C CA . PHE A 1 263 ? -3.174 7.271 -16.774 1.00 84.94 263 PHE A CA 1
ATOM 2180 C C . PHE A 1 263 ? -3.498 7.471 -15.295 1.00 84.94 263 PHE A C 1
ATOM 2182 O O . PHE A 1 263 ? -2.826 6.915 -14.424 1.00 84.94 263 PHE A O 1
ATOM 2189 N N . LEU A 1 264 ? -4.533 8.256 -15.009 1.00 81.81 264 LEU A N 1
ATOM 2190 C CA . LEU A 1 264 ? -4.991 8.531 -13.654 1.00 81.81 264 LEU A CA 1
ATOM 2191 C C . LEU A 1 264 ? -6.474 8.194 -13.538 1.00 81.81 264 LEU A C 1
ATOM 2193 O O . LEU A 1 264 ? -7.296 8.738 -14.272 1.00 81.81 264 LEU A O 1
ATOM 2197 N N . TYR A 1 265 ? -6.810 7.341 -12.575 1.00 78.69 265 TYR A N 1
ATOM 2198 C CA . TYR A 1 265 ? -8.190 7.078 -12.193 1.00 78.69 265 TYR A CA 1
ATOM 2199 C C . TYR A 1 265 ? -8.331 7.189 -10.680 1.00 78.69 265 TYR A C 1
ATOM 2201 O O . TYR A 1 265 ? -7.710 6.442 -9.930 1.00 78.69 265 TYR A O 1
ATOM 2209 N N . THR A 1 266 ? -9.155 8.122 -10.219 1.00 66.81 266 THR A N 1
ATOM 2210 C CA . THR A 1 266 ? -9.485 8.266 -8.802 1.00 66.81 266 THR A CA 1
ATOM 2211 C C . THR A 1 266 ? -10.985 8.073 -8.635 1.00 66.81 266 THR A C 1
ATOM 2213 O O . THR A 1 266 ? -11.791 8.667 -9.351 1.00 66.81 266 THR A O 1
ATOM 2216 N N . THR A 1 267 ? -11.391 7.207 -7.709 1.00 59.22 267 THR A N 1
ATOM 2217 C CA . THR A 1 267 ? -12.809 7.083 -7.359 1.00 59.22 267 THR A CA 1
ATOM 2218 C C . THR A 1 267 ? -13.197 8.219 -6.419 1.00 59.22 267 THR A C 1
ATOM 2220 O O . THR A 1 267 ? -12.504 8.415 -5.415 1.00 59.22 267 THR A O 1
ATOM 2223 N N . PRO A 1 268 ? -14.298 8.946 -6.672 1.00 51.72 268 PRO A N 1
ATOM 2224 C CA . PRO A 1 268 ? -14.795 9.928 -5.723 1.00 51.72 268 PRO A CA 1
ATOM 2225 C C . PRO A 1 268 ? -15.193 9.237 -4.415 1.00 51.72 268 PRO A C 1
ATOM 2227 O O . PRO A 1 268 ? -15.929 8.251 -4.403 1.00 51.72 268 PRO A O 1
ATOM 2230 N N . THR A 1 269 ? -14.697 9.765 -3.301 1.00 54.06 269 THR A N 1
ATOM 2231 C CA . THR A 1 269 ? -15.057 9.326 -1.954 1.00 54.06 269 THR A CA 1
ATOM 2232 C C . THR A 1 269 ? -16.546 9.609 -1.714 1.00 54.06 269 THR A C 1
ATOM 2234 O O . THR A 1 269 ? -16.953 10.764 -1.857 1.00 54.06 269 THR 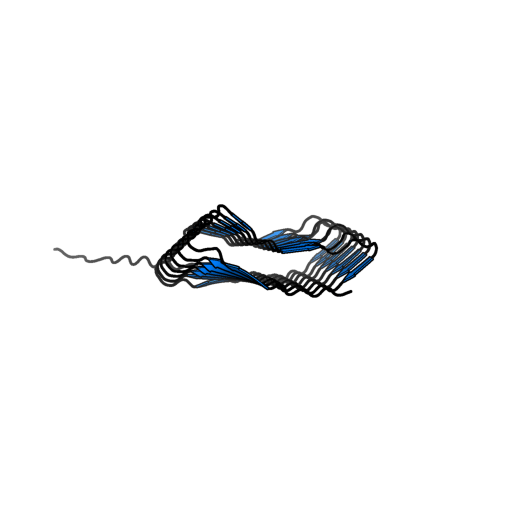A O 1
ATOM 2237 N N . PRO A 1 270 ? -17.384 8.629 -1.327 1.00 43.38 270 PRO A N 1
ATOM 2238 C CA . PRO A 1 270 ? -18.764 8.916 -0.953 1.00 43.38 270 PRO A CA 1
ATOM 2239 C C . PRO A 1 270 ? -18.779 9.843 0.268 1.00 43.38 270 PRO A C 1
ATOM 2241 O O . PRO A 1 270 ? -18.306 9.479 1.346 1.00 43.38 270 PRO A O 1
ATOM 2244 N N . HIS A 1 271 ? -19.306 11.054 0.104 1.00 40.53 271 HIS A N 1
ATOM 2245 C CA . HIS A 1 271 ? -19.556 11.957 1.222 1.00 40.53 271 HIS A CA 1
ATOM 2246 C C . HIS A 1 271 ? -20.739 11.388 2.026 1.00 40.53 271 HIS A C 1
ATOM 2248 O O . HIS A 1 271 ? -21.786 11.124 1.427 1.00 40.53 271 HIS A O 1
ATOM 2254 N N . PRO A 1 272 ? -20.641 11.180 3.354 1.00 43.41 272 PRO A N 1
ATOM 2255 C CA . PRO A 1 272 ? -21.815 10.817 4.138 1.00 43.41 272 PRO A CA 1
ATOM 2256 C C . PRO A 1 272 ? -22.842 11.952 4.027 1.00 43.41 272 PRO A C 1
ATOM 2258 O O . PRO A 1 272 ? -22.546 13.098 4.368 1.00 43.41 272 PRO A O 1
ATOM 2261 N N . GLN A 1 273 ? -24.026 11.642 3.491 1.00 34.53 273 GLN A N 1
ATOM 2262 C CA . GLN A 1 273 ? -25.127 12.593 3.361 1.00 34.53 273 GLN A CA 1
ATOM 2263 C C . GLN A 1 273 ? -25.559 13.072 4.754 1.00 34.53 273 GLN A C 1
ATOM 2265 O O . GLN A 1 273 ? -25.954 12.277 5.608 1.00 34.53 273 GLN A O 1
ATOM 2270 N N . HIS A 1 274 ? -25.505 14.385 4.974 1.00 37.31 274 HIS A N 1
ATOM 2271 C CA . HIS A 1 274 ? -26.174 15.040 6.092 1.00 37.31 274 HIS A CA 1
ATOM 2272 C C . HIS A 1 274 ? -27.688 15.003 5.843 1.00 37.31 274 HIS A C 1
ATOM 2274 O O . HIS A 1 274 ? -28.231 15.878 5.177 1.00 37.31 274 HIS A O 1
ATOM 2280 N N . THR A 1 275 ? -28.397 14.013 6.381 1.00 33.69 275 THR A N 1
ATOM 2281 C CA . THR A 1 275 ? -29.852 14.129 6.544 1.00 33.69 275 THR A CA 1
ATOM 2282 C C . THR A 1 275 ? -30.116 14.962 7.795 1.00 33.69 275 THR A C 1
ATOM 2284 O O . THR A 1 275 ? -30.147 14.437 8.910 1.00 33.69 275 THR A O 1
ATOM 2287 N N . HIS A 1 276 ? -30.237 16.280 7.627 1.00 31.91 276 HIS A N 1
ATOM 2288 C CA . HIS A 1 276 ? -30.926 17.115 8.605 1.00 31.91 276 HIS A CA 1
ATOM 2289 C C . HIS A 1 276 ? -32.430 16.903 8.402 1.00 31.91 276 HIS A C 1
ATOM 2291 O O . HIS A 1 276 ? -33.040 17.564 7.570 1.00 31.91 276 HIS A O 1
ATOM 2297 N N . ASP A 1 277 ? -33.024 15.983 9.161 1.00 33.25 277 ASP A N 1
ATOM 2298 C CA . ASP A 1 277 ? -34.472 15.999 9.373 1.00 33.25 277 ASP A CA 1
ATOM 2299 C C . ASP A 1 277 ? -34.791 17.230 10.235 1.00 33.25 277 ASP A C 1
ATOM 2301 O O . ASP A 1 277 ? -34.657 17.218 11.460 1.00 33.25 277 ASP A O 1
ATOM 2305 N N . HIS A 1 278 ? -35.146 18.339 9.586 1.00 33.22 278 HIS A N 1
ATOM 2306 C CA . HIS A 1 278 ? -35.947 19.381 10.219 1.00 33.22 278 HIS A CA 1
ATOM 2307 C C . HIS A 1 278 ? -37.399 18.901 10.216 1.00 33.22 278 HIS A C 1
ATOM 2309 O O . HIS A 1 278 ? -38.149 19.161 9.278 1.00 33.22 278 HIS A O 1
ATOM 2315 N N . ASN A 1 279 ? -37.793 18.198 11.281 1.00 33.12 279 ASN A N 1
ATOM 2316 C CA . ASN A 1 279 ? -39.205 18.068 11.623 1.00 33.12 279 ASN A CA 1
ATOM 2317 C C . ASN A 1 279 ? -39.711 19.451 12.041 1.00 33.12 279 ASN A C 1
ATOM 2319 O O . ASN A 1 279 ? -39.501 19.901 13.168 1.00 33.12 279 ASN A O 1
ATOM 2323 N N . HIS A 1 280 ? -40.345 20.141 11.099 1.00 35.09 280 HIS A N 1
ATOM 2324 C CA . HIS A 1 280 ? -41.181 21.294 11.378 1.00 35.09 280 HIS A CA 1
ATOM 2325 C C . HIS A 1 280 ? -42.535 20.769 11.869 1.00 35.09 280 HIS A C 1
ATOM 2327 O O . HIS A 1 280 ? -43.441 20.530 11.074 1.00 35.09 280 HIS A O 1
ATOM 2333 N N . ASP A 1 281 ? -42.666 20.567 13.180 1.00 36.28 281 ASP A N 1
ATOM 2334 C CA . ASP A 1 281 ? -43.963 20.281 13.787 1.00 36.28 281 ASP A CA 1
ATOM 2335 C C . ASP A 1 281 ? -44.752 21.582 14.011 1.00 36.28 281 ASP A C 1
ATOM 2337 O O . ASP A 1 281 ? -44.415 22.438 14.827 1.00 36.28 281 ASP A O 1
ATOM 2341 N N . THR A 1 282 ? -45.840 21.667 13.243 1.00 36.47 282 THR A N 1
ATOM 2342 C CA . THR A 1 282 ? -47.164 22.224 13.569 1.00 36.47 282 THR A CA 1
ATOM 2343 C C . THR A 1 282 ? -47.344 23.730 13.809 1.00 36.47 282 THR A C 1
ATOM 2345 O O . THR A 1 282 ? -47.091 24.281 14.876 1.00 36.47 282 THR A O 1
ATOM 2348 N N . LYS A 1 283 ? -48.003 24.362 12.824 1.00 36.72 283 LYS A N 1
ATOM 2349 C CA . LYS A 1 283 ? -49.052 25.369 13.058 1.00 36.72 283 LYS A CA 1
ATOM 2350 C C . LYS A 1 283 ? -50.222 24.714 13.804 1.00 36.72 283 LYS A C 1
ATOM 2352 O O . LYS A 1 283 ? -50.697 23.698 13.315 1.00 36.72 283 LYS A O 1
ATOM 2357 N N . THR A 1 284 ? -50.728 25.358 14.858 1.00 37.34 284 THR A N 1
ATOM 2358 C CA . THR A 1 284 ? -52.116 25.873 14.969 1.00 37.34 284 THR A CA 1
ATOM 2359 C C . THR A 1 284 ? -52.356 26.483 16.353 1.00 37.34 284 THR A C 1
ATOM 2361 O O . THR A 1 284 ? -52.311 25.770 17.345 1.00 37.34 284 THR A O 1
ATOM 2364 N N . SER A 1 285 ? -52.717 27.765 16.406 1.00 33.44 285 SER A N 1
ATOM 2365 C CA . SER A 1 285 ? -53.916 28.199 17.133 1.00 33.44 285 SER A CA 1
ATOM 2366 C C . SER A 1 285 ? -54.429 29.482 16.481 1.00 33.44 285 SER A C 1
ATOM 2368 O O . SER A 1 285 ? -53.670 30.435 16.294 1.00 33.44 285 SER A O 1
ATOM 2370 N N . ARG A 1 286 ? -55.692 29.447 16.056 1.00 40.22 286 ARG A N 1
ATOM 2371 C CA . ARG A 1 286 ? -56.556 30.629 16.081 1.00 40.22 286 ARG A CA 1
ATOM 2372 C C . ARG A 1 286 ? -57.055 30.814 17.509 1.00 40.22 286 ARG A C 1
ATOM 2374 O O . ARG A 1 286 ? -56.980 29.816 18.266 1.00 40.22 286 ARG A O 1
#

Mean predicted aligned error: 9.37 Å

Foldseek 3Di:
DEAEEAAEAEDEDDPPDAAQEAEAEAEDEDDADQEDDYEYEYAYEYEYEYDPPHAHQEYEYEYEYEYHEYQEEDYEYEYEYEYEYDYDPPYEHQEYEYEYDYYYEEYAYYAYEYEYEYEYEYDYDAHYEHQEYEYEYEYEYYEYQEEHYEYEEEYEYEYADEAHYEHQEYEYEYYYYYEAYAEYDYEYEYEYEYEYAYEAHYAHQEYHYEYEHEDYAYQEEDYEYEYEYYYHHHYDPHYDHNYYHYHYYYYYDDYNYDDYHYHDDYDDYDDPDPPPPPPPDDDDDD

Secondary structure (DSSP, 8-state):
---EE--EEEEEPPTT---SEEE--EEEEPPP-SEEEE--EE--EEEEEPPTT---SEEE--EEEEPPPEEEEEE--EE--EEEEEPPTT---SEEE--EEEE---EEEEEE--EE--EEEEEPPTT---SEEE--EEEEPPPEEEEEE--EE--EEEEE--TT---SEEE--EEEE---EEEEEE--EE--EEEEE--SS---SEEE--EEEEPPPEEEEEE--EE--EEEEE--SS---SEEE--EEEE---EEEEEE--EE--PPPPPPP-------------

Radius of gyration: 22.22 Å; Cα contacts (8 Å, |Δi|>4): 845; chains: 1; bounding box: 86×48×55 Å

Organism: NCBI:txid1843537

Sequence (286 aa):
MTPFLTPHHTYNTPKNTNPKHINTPFLYTTPTSPHTYMTPFLTPHHTYNTPKNTNPKHINTPFLYTTPTSHHIYMTPFLTPHHTYNTPKNTNPKHINTPFLYTTPTSHHIYMTPFLTPHHTYNTPKNTNPKHINTPFLYTTPTSHHIYMTPFLTPHHTYNTPKNTNPKHINTPFLYTTPSSHHTYMTPFLTPHHTYNTPKNTNPKHINTPFLYTTPTSHHIYMTPFLTPHHTYNTPKNTNPKHINTPFLYTTPSSHHTYMTPFLYTTPTPHPQHTHDHNHDTKTSR